Protein AF-A0AAJ6MI66-F1 (afdb_monomer)

Solvent-accessible surface area (backbone atoms only — not comparable to full-atom values): 14204 Å² total; per-residue (Å²): 113,72,67,59,41,51,53,34,51,53,49,81,39,70,63,71,62,64,59,40,58,74,45,80,82,60,21,57,55,54,50,53,58,60,68,67,54,75,66,55,78,63,74,81,61,67,64,76,77,72,74,70,60,73,83,67,60,60,76,66,74,73,61,86,47,71,71,50,43,51,50,54,48,67,71,51,35,87,52,74,73,66,83,59,54,68,69,59,49,52,53,51,50,49,53,53,50,52,54,52,49,51,52,51,51,51,53,51,52,43,45,53,51,24,41,74,76,66,71,41,83,44,74,67,47,54,50,52,53,51,53,50,51,53,48,51,62,68,44,48,55,44,53,52,33,51,54,53,20,38,46,43,48,20,43,50,50,75,67,59,48,52,48,53,55,48,50,46,52,50,46,49,52,50,50,51,53,51,56,52,52,47,67,72,64,76,57,64,80,86,50,47,69,60,52,51,53,51,50,51,54,43,49,52,47,51,51,52,51,51,54,55,68,71,43,55,75,41,42,53,46,53,51,51,53,52,45,57,74,73,44,91,69,69,96,80,41,73,70,57,59,61,61,75,73,111

Radius of gyration: 24.46 Å; Cα contacts (8 Å, |Δi|>4): 126; chains: 1; bounding box: 67×47×57 Å

Secondary structure (DSSP, 8-state):
-HHHHHHHHTTT--GGGGGGGGSTTHHHHHHHHHHTSPPPGGGGG--------TT---------SHHHHHHHHHHTTT---S---HHHHHHHHHHHHHHHHHHHHHHHHHHHHHHHHHSS--HHHHHHHHHHHHHHHHHHHHHHHHHHHHHHHHT--HHHHHHHHHHHHHHHHHHHHHHHHHHHT---SSSHHHHHHHHHHHHHHHHHHHHHHHS-TTHHHH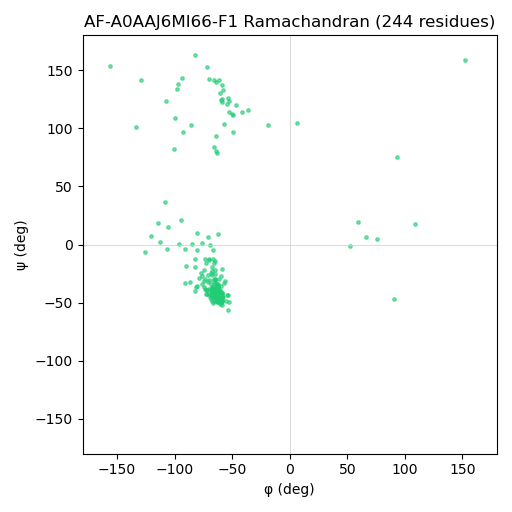HHHHHHHH-SS-TT-HHHHHHTT-

Structure (mmCIF, N/CA/C/O backbone):
data_AF-A0AAJ6MI66-F1
#
_entry.id   AF-A0AAJ6MI66-F1
#
loop_
_atom_site.group_PDB
_atom_site.id
_atom_site.type_symbol
_atom_site.label_atom_id
_atom_site.label_alt_id
_atom_site.label_comp_id
_atom_site.label_asym_id
_atom_site.label_entity_id
_atom_site.label_seq_id
_atom_site.pdbx_PDB_ins_code
_atom_site.Cartn_x
_atom_site.Cartn_y
_atom_site.Cartn_z
_atom_site.occupancy
_atom_site.B_iso_or_equiv
_atom_site.auth_seq_id
_atom_site.auth_comp_id
_atom_site.auth_asym_id
_atom_site.auth_atom_id
_atom_site.pdbx_PDB_model_num
ATOM 1 N N . MET A 1 1 ? -24.034 15.209 -4.299 1.00 52.50 1 MET A N 1
ATOM 2 C CA . MET A 1 1 ? -23.778 13.774 -4.031 1.00 52.50 1 MET A CA 1
ATOM 3 C C . MET A 1 1 ? -24.218 13.320 -2.633 1.00 52.50 1 MET A C 1
ATOM 5 O O . MET A 1 1 ? -24.737 12.224 -2.519 1.00 52.50 1 MET A O 1
ATOM 9 N N . ALA A 1 2 ? -24.071 14.114 -1.561 1.00 54.81 2 ALA A N 1
ATOM 10 C CA . ALA A 1 2 ? -24.468 13.667 -0.211 1.00 54.81 2 ALA A CA 1
ATOM 11 C C . ALA A 1 2 ? -25.993 13.499 -0.011 1.00 54.81 2 ALA A C 1
ATOM 13 O O . ALA A 1 2 ? -26.433 12.603 0.703 1.00 54.81 2 ALA A O 1
ATOM 14 N N . ILE A 1 3 ? -26.806 14.339 -0.660 1.00 64.69 3 ILE A N 1
ATOM 15 C CA . ILE A 1 3 ? -28.276 14.306 -0.540 1.00 64.69 3 ILE A CA 1
ATOM 16 C C . ILE A 1 3 ? -28.874 13.101 -1.288 1.00 64.69 3 ILE A C 1
ATOM 18 O O . ILE A 1 3 ? -29.781 12.449 -0.780 1.00 64.69 3 ILE A O 1
ATOM 22 N N . THR A 1 4 ? -28.320 12.748 -2.451 1.00 67.69 4 THR A N 1
ATOM 23 C CA . THR A 1 4 ? -28.754 11.590 -3.252 1.00 67.69 4 THR A CA 1
ATOM 24 C C . THR A 1 4 ? -28.432 10.262 -2.571 1.00 67.69 4 THR A C 1
ATOM 26 O O . THR A 1 4 ? -29.263 9.363 -2.583 1.00 67.69 4 THR A O 1
ATOM 29 N N . VAL A 1 5 ? -27.272 10.156 -1.908 1.00 63.59 5 VAL A N 1
ATOM 30 C CA . VAL A 1 5 ? -26.919 8.983 -1.084 1.00 63.59 5 VAL A CA 1
ATOM 31 C C . VAL A 1 5 ? -27.931 8.792 0.047 1.00 63.59 5 VAL A C 1
ATOM 33 O O . VAL A 1 5 ? -28.379 7.675 0.281 1.00 63.59 5 VAL A O 1
ATOM 36 N N . ARG A 1 6 ? -28.321 9.877 0.734 1.00 69.81 6 ARG A N 1
ATOM 37 C CA . ARG A 1 6 ? -29.309 9.809 1.822 1.00 69.81 6 ARG A CA 1
ATOM 38 C C . ARG A 1 6 ? -30.678 9.355 1.318 1.00 69.81 6 ARG A C 1
ATOM 40 O O . ARG A 1 6 ? -31.240 8.441 1.900 1.00 69.81 6 ARG A O 1
ATOM 47 N N . ARG A 1 7 ? -31.158 9.906 0.198 1.00 71.50 7 ARG A N 1
ATOM 48 C CA . ARG A 1 7 ? -32.453 9.529 -0.399 1.00 71.50 7 ARG A CA 1
ATOM 49 C C . ARG A 1 7 ? -32.505 8.084 -0.904 1.00 71.50 7 ARG A C 1
ATOM 51 O O . ARG A 1 7 ? -33.514 7.417 -0.692 1.00 71.50 7 ARG A O 1
ATOM 58 N N . LEU A 1 8 ? -31.429 7.584 -1.516 1.00 71.94 8 LEU A N 1
ATOM 59 C CA . LEU A 1 8 ? -31.322 6.170 -1.909 1.00 71.94 8 LEU A CA 1
ATOM 60 C C . LEU A 1 8 ? -31.328 5.245 -0.686 1.00 71.94 8 LEU A C 1
ATOM 62 O O . LEU A 1 8 ? -32.008 4.226 -0.666 1.00 71.94 8 LEU A O 1
ATOM 66 N N . ASN A 1 9 ? -30.629 5.645 0.374 1.00 68.44 9 ASN A N 1
ATOM 67 C CA . ASN A 1 9 ? -30.610 4.889 1.619 1.00 68.44 9 ASN A CA 1
ATOM 68 C C . ASN A 1 9 ? -31.960 4.942 2.364 1.00 68.44 9 ASN A C 1
ATOM 70 O O . ASN A 1 9 ? -32.324 3.982 3.030 1.00 68.44 9 ASN A O 1
ATOM 74 N N . ASP A 1 10 ? -32.725 6.031 2.226 1.00 64.44 10 ASP A N 1
ATOM 75 C CA . ASP A 1 10 ? -34.096 6.153 2.748 1.00 64.44 10 ASP A CA 1
ATOM 76 C C . ASP A 1 10 ? -35.128 5.335 1.930 1.00 64.44 10 ASP A C 1
ATOM 78 O O . ASP A 1 10 ? -36.264 5.154 2.369 1.00 64.44 10 ASP A O 1
ATOM 82 N N . THR A 1 11 ? -34.754 4.838 0.744 1.00 66.56 11 THR A N 1
ATOM 83 C CA . THR A 1 11 ? -35.589 3.996 -0.139 1.00 66.56 11 THR A CA 1
ATOM 84 C C . THR A 1 11 ? -35.170 2.517 -0.129 1.00 66.56 11 THR A C 1
ATOM 86 O O . THR A 1 11 ? -35.608 1.755 -0.984 1.00 66.56 11 THR A O 1
ATOM 89 N N . ASP A 1 12 ? -34.359 2.091 0.852 1.00 65.38 12 ASP A N 1
ATOM 90 C CA . ASP A 1 12 ? -33.800 0.730 0.988 1.00 65.38 12 ASP A CA 1
ATOM 91 C C . ASP A 1 12 ? -32.930 0.277 -0.213 1.00 65.38 12 ASP A C 1
ATOM 93 O O . ASP A 1 12 ? -32.669 -0.914 -0.401 1.00 65.38 12 ASP A O 1
ATOM 97 N N . LEU A 1 13 ? -32.442 1.219 -1.029 1.00 69.38 13 LEU A N 1
ATOM 98 C CA . LEU A 1 13 ? -31.610 0.942 -2.199 1.00 69.38 13 LEU A CA 1
ATOM 99 C C . LEU A 1 13 ? -30.107 1.017 -1.855 1.00 69.38 13 LEU A C 1
ATOM 101 O O . LEU A 1 13 ? -29.685 1.884 -1.083 1.00 69.38 13 LEU A O 1
ATOM 105 N N . PRO A 1 14 ? -29.253 0.156 -2.446 1.00 72.69 14 PRO A N 1
ATOM 106 C CA . PRO A 1 14 ? -27.812 0.186 -2.206 1.00 72.69 14 PRO A CA 1
ATOM 107 C C . PRO A 1 14 ? -27.191 1.544 -2.559 1.00 72.69 14 PRO A C 1
ATOM 109 O O . PRO A 1 14 ? -27.374 2.066 -3.661 1.00 72.69 14 PRO A O 1
ATOM 112 N N . TRP A 1 15 ? -26.363 2.082 -1.659 1.00 60.81 15 TRP A N 1
ATOM 113 C CA . TRP A 1 15 ? -25.689 3.379 -1.831 1.00 60.81 15 TRP A CA 1
ATOM 114 C C . TRP A 1 15 ? -24.783 3.453 -3.077 1.00 60.81 15 TRP A C 1
ATOM 116 O O . TRP A 1 15 ? -24.504 4.544 -3.577 1.00 60.81 15 TRP A O 1
ATOM 126 N N . GLY A 1 16 ? -24.359 2.301 -3.611 1.00 70.44 16 GLY A N 1
ATOM 127 C CA . GLY A 1 16 ? -23.543 2.188 -4.824 1.00 70.44 16 GLY A CA 1
ATOM 128 C C . GLY A 1 16 ? -24.238 2.655 -6.109 1.00 70.44 16 GLY A C 1
ATOM 129 O O . GLY A 1 16 ? -23.561 2.963 -7.086 1.00 70.44 16 GLY A O 1
ATOM 130 N N . LEU A 1 17 ? -25.567 2.808 -6.118 1.00 69.31 17 LEU A N 1
ATOM 131 C CA . LEU A 1 17 ? -26.299 3.318 -7.286 1.00 69.31 17 LEU A CA 1
ATOM 132 C C . LEU A 1 17 ? -25.984 4.786 -7.609 1.00 69.31 17 LEU A C 1
ATOM 134 O O . LEU A 1 17 ? -26.272 5.254 -8.705 1.00 69.31 17 LEU A O 1
ATOM 138 N N . VAL A 1 18 ? -25.319 5.513 -6.708 1.00 70.38 18 VAL A N 1
ATOM 139 C CA . VAL A 1 18 ? -24.824 6.871 -6.982 1.00 70.38 18 VAL A CA 1
ATOM 140 C C . VAL A 1 18 ? -23.751 6.886 -8.075 1.00 70.38 18 VAL A C 1
ATOM 142 O O . VAL A 1 18 ? -23.629 7.884 -8.787 1.00 70.38 18 VAL A O 1
ATOM 145 N N . PHE A 1 19 ? -23.028 5.779 -8.278 1.00 73.12 19 PHE A N 1
ATOM 146 C CA . PHE A 1 19 ? -22.038 5.659 -9.351 1.00 73.12 19 PHE A CA 1
ATOM 147 C C . PHE A 1 19 ? -22.657 5.592 -10.752 1.00 73.12 19 PHE A C 1
ATOM 149 O O . PHE A 1 19 ? -21.940 5.825 -11.720 1.00 73.12 19 PHE A O 1
ATOM 156 N N . LEU A 1 20 ? -23.978 5.392 -10.893 1.00 70.25 20 LEU A N 1
ATOM 157 C CA . LEU A 1 20 ? -24.645 5.558 -12.192 1.00 70.25 20 LEU A CA 1
ATOM 158 C C . LEU A 1 20 ? -24.484 6.978 -12.743 1.00 70.25 20 LEU A C 1
ATOM 160 O O . LEU A 1 20 ? -24.433 7.138 -13.954 1.00 70.25 20 LEU A O 1
ATOM 164 N N . ASN A 1 21 ? -24.316 7.991 -11.885 1.00 66.56 21 ASN A N 1
ATOM 165 C CA . ASN A 1 21 ? -24.054 9.373 -12.302 1.00 66.56 21 ASN A CA 1
ATOM 166 C C . ASN A 1 21 ? -22.701 9.545 -13.031 1.00 66.56 21 ASN A C 1
ATOM 168 O O . ASN A 1 21 ? -22.457 10.574 -13.652 1.00 66.56 21 ASN A O 1
ATOM 172 N N . LEU A 1 22 ? -21.814 8.545 -12.955 1.00 68.88 22 LEU A N 1
ATOM 173 C CA . LEU A 1 22 ? -20.557 8.509 -13.704 1.00 68.88 22 LEU A CA 1
ATOM 174 C C . LEU A 1 22 ? -20.786 8.179 -15.193 1.00 68.88 22 LEU A C 1
ATOM 176 O O . LEU A 1 22 ? -19.956 8.517 -16.033 1.00 68.88 22 LEU A O 1
ATOM 180 N N . VAL A 1 23 ? -21.918 7.547 -15.530 1.00 71.62 23 VAL A N 1
ATOM 181 C CA . VAL A 1 23 ? -22.330 7.271 -16.911 1.00 71.62 23 VAL A CA 1
ATOM 182 C C . VAL A 1 23 ? -23.080 8.494 -17.440 1.00 71.62 23 VAL A C 1
ATOM 184 O O . VAL A 1 23 ? -24.233 8.747 -17.081 1.00 71.62 23 VAL A O 1
ATOM 187 N N . PHE A 1 24 ? -22.392 9.277 -18.271 1.00 49.69 24 PHE A N 1
ATOM 188 C CA . PHE A 1 24 ? -22.875 10.551 -18.807 1.00 49.69 24 PHE A CA 1
ATOM 189 C C . PHE A 1 24 ? -24.252 10.390 -19.491 1.00 49.69 24 PHE A C 1
ATOM 191 O O . PHE A 1 24 ? -24.428 9.548 -20.368 1.00 49.69 24 PHE A O 1
ATOM 198 N N . GLY A 1 25 ? -25.242 11.192 -19.083 1.00 63.09 25 GLY A N 1
ATOM 199 C CA . GLY A 1 25 ? -26.559 11.302 -19.732 1.00 63.09 25 GLY A CA 1
ATOM 200 C C . GLY A 1 25 ? -27.663 10.360 -19.223 1.00 63.09 25 GLY A C 1
ATOM 201 O O . GLY A 1 25 ? -28.762 10.830 -18.942 1.00 63.09 25 GLY A O 1
ATOM 202 N N . LEU A 1 26 ? -27.404 9.058 -19.057 1.00 57.50 26 LEU A N 1
ATOM 203 C CA . LEU A 1 26 ? -28.429 8.089 -18.609 1.00 57.50 26 LEU A CA 1
ATOM 204 C C . LEU A 1 26 ? -28.542 7.987 -17.080 1.00 57.50 26 LEU A C 1
ATOM 206 O O . LEU A 1 26 ? -29.631 7.783 -16.540 1.00 57.50 26 LEU A O 1
ATOM 210 N N . GLY A 1 27 ? -27.428 8.166 -16.367 1.00 61.25 27 GLY A N 1
ATOM 211 C CA . GLY A 1 27 ? -27.365 7.981 -14.919 1.00 61.25 27 GLY A CA 1
ATOM 212 C C . GLY A 1 27 ? -28.219 8.950 -14.107 1.00 61.25 27 GLY A C 1
ATOM 213 O O . GLY A 1 27 ? -28.814 8.569 -13.100 1.00 61.25 27 GLY A O 1
ATOM 214 N N . THR A 1 28 ? -28.314 10.202 -14.550 1.00 69.00 28 THR A N 1
ATOM 215 C CA . THR A 1 28 ? -29.098 11.247 -13.878 1.00 69.00 28 THR A CA 1
ATOM 216 C C . THR A 1 28 ? -30.600 11.030 -14.026 1.00 69.00 28 THR A C 1
ATOM 218 O O . THR A 1 28 ? -31.326 11.214 -13.052 1.00 69.00 28 THR A O 1
ATOM 221 N N . LEU A 1 29 ? -31.068 10.583 -15.198 1.00 71.62 29 LEU A N 1
ATOM 222 C CA . LEU A 1 29 ? -32.478 10.257 -15.441 1.00 71.62 29 LEU A CA 1
ATOM 223 C C . LEU A 1 29 ? -32.939 9.070 -14.590 1.00 71.62 29 LEU A C 1
ATOM 225 O O . LEU A 1 29 ? -33.976 9.152 -13.935 1.00 71.62 29 LEU A O 1
ATOM 229 N N . VAL A 1 30 ? -32.137 8.003 -14.529 1.00 67.94 30 VAL A N 1
ATOM 230 C CA . VAL A 1 30 ? -32.430 6.832 -13.687 1.00 67.94 30 VAL A CA 1
ATOM 231 C C . VAL A 1 30 ? -32.470 7.223 -12.207 1.00 67.94 30 VAL A C 1
ATOM 233 O O . VAL A 1 30 ? -33.393 6.839 -11.496 1.00 67.94 30 VAL A O 1
ATOM 236 N N . LEU A 1 31 ? -31.529 8.051 -11.738 1.00 68.31 31 LEU A N 1
ATOM 237 C CA . LEU A 1 31 ? -31.530 8.553 -10.360 1.00 68.31 31 LEU A CA 1
ATOM 238 C C . LEU A 1 31 ? -32.709 9.488 -10.051 1.00 68.31 31 LEU A C 1
ATOM 240 O O . LEU A 1 31 ? -33.172 9.522 -8.911 1.00 68.31 31 LEU A O 1
ATOM 244 N N . LEU A 1 32 ? -33.209 10.238 -11.034 1.00 73.50 32 LEU A N 1
ATOM 245 C CA . LEU A 1 32 ? -34.386 11.092 -10.872 1.00 73.50 32 LEU A CA 1
ATOM 246 C C . LEU A 1 32 ? -35.653 10.243 -10.713 1.00 73.50 32 LEU A C 1
ATOM 248 O O . LEU A 1 32 ? -36.413 10.471 -9.777 1.00 73.50 32 LEU A O 1
ATOM 252 N N . VAL A 1 33 ? -35.818 9.208 -11.543 1.00 71.81 33 VAL A N 1
ATOM 253 C CA . VAL A 1 33 ? -36.910 8.228 -11.413 1.00 71.81 33 VAL A CA 1
ATOM 254 C C . VAL A 1 33 ? -36.818 7.473 -10.084 1.00 71.81 33 VAL A C 1
ATOM 256 O O . VAL A 1 33 ? -37.820 7.331 -9.388 1.00 71.81 33 VAL A O 1
ATOM 259 N N . LEU A 1 34 ? -35.615 7.054 -9.674 1.00 66.12 34 LEU A N 1
ATOM 260 C CA . LEU A 1 34 ? -35.409 6.360 -8.399 1.00 66.12 34 LEU A CA 1
ATOM 261 C C . LEU A 1 34 ? -35.730 7.243 -7.180 1.00 66.12 34 LEU A C 1
ATOM 263 O O . LEU A 1 34 ? -36.262 6.758 -6.187 1.00 66.12 34 LEU A O 1
ATOM 267 N N . ASN A 1 35 ? -35.465 8.549 -7.260 1.00 70.94 35 ASN A N 1
ATOM 268 C CA . ASN A 1 35 ? -35.799 9.499 -6.196 1.00 70.94 35 ASN A CA 1
ATOM 269 C C . ASN A 1 35 ? -37.302 9.800 -6.074 1.00 70.94 35 ASN A C 1
ATOM 271 O O . ASN A 1 35 ? -37.704 10.352 -5.042 1.00 70.94 35 ASN A O 1
ATOM 275 N N . LEU A 1 36 ? -38.104 9.465 -7.095 1.00 70.69 36 LEU A N 1
ATOM 276 C CA . LEU A 1 36 ? -39.563 9.602 -7.093 1.00 70.69 36 LEU A CA 1
ATOM 277 C C . LEU A 1 36 ? -40.281 8.437 -6.392 1.00 70.69 36 LEU A C 1
ATOM 279 O O . LEU A 1 36 ? -41.470 8.569 -6.101 1.00 70.69 36 LEU A O 1
ATOM 283 N N . PHE A 1 37 ? -39.598 7.322 -6.095 1.00 66.06 37 PHE A N 1
ATOM 284 C CA . PHE A 1 37 ? -40.224 6.243 -5.332 1.00 66.06 37 PHE A CA 1
ATOM 285 C C . PHE A 1 37 ? -40.588 6.712 -3.912 1.00 66.06 37 PHE A C 1
ATOM 287 O O . PHE A 1 37 ? -39.812 7.438 -3.274 1.00 66.06 37 PHE A O 1
ATOM 294 N N . PRO A 1 38 ? -41.766 6.308 -3.399 1.00 60.25 38 PRO A N 1
ATOM 295 C CA . PRO A 1 38 ? -42.152 6.607 -2.030 1.00 60.25 38 PRO A CA 1
ATOM 296 C C . PRO A 1 38 ? -41.156 5.963 -1.061 1.00 60.25 38 PRO A C 1
ATOM 298 O O . PRO A 1 38 ? -40.678 4.849 -1.277 1.00 60.25 38 PRO A O 1
ATOM 301 N N . SER A 1 39 ? -40.835 6.674 0.018 1.00 56.41 39 SER A N 1
ATOM 302 C CA . SER A 1 39 ? -39.984 6.147 1.085 1.00 56.41 39 SER A CA 1
ATOM 303 C C . SER A 1 39 ? -40.627 4.907 1.708 1.00 56.41 39 SER A C 1
ATOM 305 O O . SER A 1 39 ? -41.805 4.933 2.067 1.00 56.41 39 SER A O 1
ATOM 307 N N . SER A 1 40 ? -39.850 3.834 1.841 1.00 57.88 40 SER A N 1
ATOM 308 C CA . SER A 1 40 ? -40.291 2.558 2.408 1.00 57.88 40 SER A CA 1
ATOM 309 C C . SER A 1 40 ? -40.805 2.758 3.850 1.00 57.88 40 SER A C 1
ATOM 311 O O . SER A 1 40 ? -40.060 3.268 4.692 1.00 57.88 40 SER A O 1
ATOM 313 N N . PRO A 1 41 ? -42.042 2.340 4.197 1.00 53.28 41 PRO A N 1
ATOM 314 C CA . PRO A 1 41 ? -42.602 2.477 5.552 1.00 53.28 41 PRO A CA 1
ATOM 315 C C . PRO A 1 41 ? -41.942 1.537 6.580 1.00 53.28 41 PRO A C 1
ATOM 317 O O . PRO A 1 41 ? -42.368 1.437 7.728 1.00 53.28 41 PRO A O 1
ATOM 320 N N . LYS A 1 42 ? -40.880 0.819 6.196 1.00 49.81 42 LYS A N 1
ATOM 321 C CA . LYS A 1 42 ? -40.169 -0.127 7.064 1.00 49.81 42 LYS A CA 1
ATOM 322 C C . LYS A 1 42 ? -39.370 0.553 8.181 1.00 49.81 42 LYS A C 1
ATOM 324 O O . LYS A 1 42 ? -38.985 -0.127 9.130 1.00 49.81 42 LYS A O 1
ATOM 329 N N . ARG A 1 43 ? -39.172 1.876 8.106 1.00 48.78 43 ARG A N 1
ATOM 330 C CA . ARG A 1 43 ? -38.504 2.677 9.145 1.00 48.78 43 ARG A CA 1
ATOM 331 C C . ARG A 1 43 ? -39.282 2.713 10.469 1.00 48.78 43 ARG A C 1
ATOM 333 O O . ARG A 1 43 ? -38.654 2.852 11.508 1.00 48.78 43 ARG A O 1
ATOM 340 N N . ASP A 1 44 ? -40.593 2.458 10.456 1.00 46.81 44 ASP A N 1
ATOM 341 C CA . ASP A 1 44 ? -41.409 2.332 11.679 1.00 46.81 44 ASP A CA 1
ATOM 342 C C . ASP A 1 44 ? -41.378 0.919 12.291 1.00 46.81 44 ASP A C 1
ATOM 344 O O . ASP A 1 44 ? -41.982 0.659 13.328 1.00 46.81 44 ASP A O 1
ATOM 348 N N . LYS A 1 45 ? -40.636 -0.017 11.681 1.00 47.25 45 LYS A N 1
ATOM 349 C CA . LYS A 1 45 ? -40.341 -1.342 12.250 1.00 47.25 45 LYS A CA 1
ATOM 350 C C . LYS A 1 45 ? -38.887 -1.462 12.697 1.00 47.25 45 LYS A C 1
ATOM 352 O O . LYS A 1 45 ? -38.314 -2.552 12.630 1.00 47.25 45 LYS A O 1
ATOM 357 N N . PHE A 1 46 ? -38.303 -0.391 13.234 1.00 44.28 46 PHE A N 1
ATOM 358 C CA . PHE A 1 46 ? -37.293 -0.597 14.267 1.00 44.28 46 PHE A CA 1
ATOM 359 C C . PHE A 1 46 ? -38.019 -1.196 15.469 1.00 44.28 46 PHE A C 1
ATOM 361 O O . PHE A 1 46 ? -38.432 -0.486 16.380 1.00 44.28 46 PHE A O 1
ATOM 368 N N . LYS A 1 47 ? -38.207 -2.526 15.454 1.00 41.91 47 LYS A N 1
ATOM 369 C CA . LYS A 1 47 ? -38.305 -3.269 16.705 1.00 41.91 47 LYS A CA 1
ATOM 370 C C . LYS A 1 47 ? -37.150 -2.747 17.540 1.00 41.91 47 LYS A C 1
ATOM 372 O O . LYS A 1 47 ? -36.010 -2.793 17.066 1.00 41.91 47 LYS A O 1
ATOM 377 N N . GLU A 1 48 ? -37.482 -2.176 18.694 1.00 44.34 48 GLU A N 1
ATOM 378 C CA . GLU A 1 48 ? -36.534 -1.898 19.758 1.00 44.34 48 GLU A CA 1
ATOM 379 C C . GLU A 1 48 ? -35.554 -3.058 19.746 1.00 44.34 48 GLU A C 1
ATOM 381 O O . GLU A 1 48 ? -35.972 -4.220 19.780 1.00 44.34 48 GLU A O 1
ATOM 386 N N . PHE A 1 49 ? -34.297 -2.747 19.440 1.00 47.84 49 PHE A N 1
ATOM 387 C CA . PHE A 1 49 ? -33.281 -3.761 19.261 1.00 47.84 49 PHE A CA 1
ATOM 388 C C . PHE A 1 49 ? -33.169 -4.410 20.631 1.00 47.84 49 PHE A C 1
ATOM 390 O O . PHE A 1 49 ? -32.496 -3.867 21.505 1.00 47.84 49 PHE A O 1
ATOM 397 N N . GLU A 1 50 ? -33.906 -5.504 20.849 1.00 40.00 50 GLU A N 1
ATOM 398 C CA . GLU A 1 50 ? -33.717 -6.349 22.007 1.00 40.00 50 GLU A CA 1
ATOM 399 C C . GLU A 1 50 ? -32.224 -6.602 22.003 1.00 40.00 50 GLU A C 1
ATOM 401 O O . GLU A 1 50 ? -31.680 -7.176 21.052 1.00 40.00 50 GLU A O 1
ATOM 406 N N . LEU A 1 51 ? -31.550 -6.053 23.011 1.00 46.44 51 LEU A N 1
ATOM 407 C CA . LEU A 1 51 ? -30.160 -6.324 23.298 1.00 46.44 51 LEU A CA 1
ATOM 408 C C . LEU A 1 51 ? -30.122 -7.807 23.636 1.00 46.44 51 LEU A C 1
ATOM 410 O O . LEU A 1 51 ? -30.131 -8.190 24.803 1.00 46.44 51 LEU A O 1
ATOM 414 N N . LYS A 1 52 ? -30.148 -8.649 22.595 1.00 35.94 52 LYS A N 1
ATOM 415 C CA . LYS A 1 52 ? -29.935 -10.076 22.681 1.00 35.94 52 LYS A CA 1
ATOM 416 C C . LYS A 1 52 ? -28.581 -10.181 23.328 1.00 35.94 52 LYS A C 1
ATOM 418 O O . LYS A 1 52 ? -27.574 -9.840 22.712 1.00 35.94 52 LYS A O 1
ATOM 423 N N . ASN A 1 53 ? -28.654 -10.525 24.604 1.00 41.84 53 ASN A N 1
ATOM 424 C CA . ASN A 1 53 ? -27.617 -10.465 25.602 1.00 41.84 53 ASN A CA 1
ATOM 425 C C . ASN A 1 53 ? -26.225 -10.376 24.964 1.00 41.84 53 ASN A C 1
ATOM 427 O O . ASN A 1 53 ? -25.682 -11.368 24.470 1.00 41.84 53 ASN A O 1
ATOM 431 N N . SER A 1 54 ? -25.652 -9.169 24.969 1.00 45.44 54 SER A N 1
ATOM 432 C CA . SER A 1 54 ? -24.259 -8.925 24.580 1.00 45.44 54 SER A CA 1
ATOM 433 C C . SER A 1 54 ? -23.273 -9.651 25.514 1.00 45.44 54 SER A C 1
ATOM 435 O O . SER A 1 54 ? -22.073 -9.435 25.421 1.00 45.44 54 SER A O 1
ATOM 437 N N . SER A 1 55 ? -23.745 -10.524 26.409 1.00 38.84 55 SER A N 1
ATOM 438 C CA . SER A 1 55 ? -22.945 -11.563 27.051 1.00 38.84 55 SER A CA 1
ATOM 439 C C . SER A 1 55 ? -22.489 -12.656 26.073 1.00 38.84 55 SER A C 1
ATOM 441 O O . SER A 1 55 ? -21.534 -13.360 26.373 1.00 38.84 55 SER A O 1
ATOM 443 N N . ASN A 1 56 ? -23.144 -12.788 24.908 1.00 33.94 56 ASN A N 1
ATOM 444 C CA . ASN A 1 56 ? -22.792 -13.749 23.855 1.00 33.94 56 ASN A CA 1
ATOM 445 C C . ASN A 1 56 ? -22.312 -13.071 22.561 1.00 33.94 56 ASN A C 1
ATOM 447 O O . ASN A 1 56 ? -22.229 -13.728 21.521 1.00 33.94 56 ASN A O 1
ATOM 451 N N . PHE A 1 57 ? -21.905 -11.794 22.619 1.00 39.94 57 PHE A N 1
ATOM 452 C CA . PHE A 1 57 ? -20.763 -11.374 21.805 1.00 39.94 57 PHE A CA 1
ATOM 453 C C . PHE A 1 57 ? -19.592 -12.184 22.356 1.00 39.94 57 PHE A C 1
ATOM 455 O O . PHE A 1 57 ? -18.852 -11.730 23.224 1.00 39.94 57 PHE A O 1
ATOM 462 N N . ILE A 1 58 ? -19.492 -13.446 21.928 1.00 36.62 58 ILE A N 1
ATOM 463 C CA . ILE A 1 58 ? -18.262 -14.206 22.050 1.00 36.62 58 ILE A CA 1
ATOM 464 C C . ILE A 1 58 ? -17.245 -13.230 21.483 1.00 36.62 58 ILE A C 1
ATOM 466 O O . ILE A 1 58 ? -17.353 -12.865 20.310 1.00 36.62 58 ILE A O 1
ATOM 470 N N . ALA A 1 59 ? -16.361 -12.707 22.334 1.00 43.59 59 ALA A N 1
ATOM 471 C CA . ALA A 1 59 ? -15.111 -12.135 21.887 1.00 43.59 59 ALA A CA 1
ATOM 472 C C . ALA A 1 59 ? -14.558 -13.212 20.965 1.00 43.59 59 ALA A C 1
ATOM 474 O O . ALA A 1 59 ? -14.148 -14.259 21.466 1.00 43.59 59 ALA A O 1
ATOM 475 N N . SER A 1 60 ? -14.783 -13.055 19.654 1.00 47.50 60 SER A N 1
ATOM 476 C CA . SER A 1 60 ? -14.652 -14.135 18.682 1.00 47.50 60 SER A CA 1
ATOM 477 C C . SER A 1 60 ? -13.274 -14.690 18.927 1.00 47.50 60 SER A C 1
ATOM 479 O O . SER A 1 60 ? -12.326 -13.904 18.833 1.00 47.50 60 SER A O 1
ATOM 481 N N . LYS A 1 61 ? -13.208 -15.947 19.398 1.00 51.94 61 LYS A N 1
ATOM 482 C CA . LYS A 1 61 ? -11.979 -16.563 19.898 1.00 51.94 61 LYS A CA 1
ATOM 483 C C . LYS A 1 61 ? -10.874 -16.134 18.947 1.00 51.94 61 LYS A C 1
ATOM 485 O O . LYS A 1 61 ? -11.000 -16.414 17.756 1.00 51.94 61 LYS A O 1
ATOM 490 N N . GLU A 1 62 ? -9.915 -15.333 19.432 1.00 61.81 62 GLU A N 1
ATOM 491 C CA . GLU A 1 62 ? -8.898 -14.779 18.538 1.00 61.81 62 GLU A CA 1
ATOM 492 C C . GLU A 1 62 ? -8.303 -15.970 17.788 1.00 61.81 62 GLU A C 1
ATOM 494 O O . GLU A 1 62 ? -7.892 -16.920 18.461 1.00 61.81 62 GLU A O 1
ATOM 499 N N . PRO A 1 63 ? -8.323 -15.979 16.444 1.00 64.62 63 PRO A N 1
ATOM 500 C CA . PRO A 1 63 ? -7.897 -17.149 15.700 1.00 64.62 63 PRO A CA 1
ATOM 501 C C . PRO A 1 63 ? -6.489 -17.520 16.154 1.00 64.62 63 PRO A C 1
ATOM 503 O O . PRO A 1 63 ? -5.583 -16.690 16.116 1.00 64.62 63 PRO A O 1
ATOM 506 N N . GLU A 1 64 ? -6.331 -18.736 16.673 1.00 69.94 64 GLU A N 1
ATOM 507 C CA . GLU A 1 64 ? -5.059 -19.200 17.238 1.00 69.94 64 GLU A CA 1
ATOM 508 C C . GLU A 1 64 ? -4.108 -19.621 16.111 1.00 69.94 64 GLU A C 1
ATOM 510 O O . GLU A 1 64 ? -2.893 -19.469 16.224 1.00 69.94 64 GLU A O 1
ATOM 515 N N . ASN A 1 65 ? -4.670 -20.072 14.985 1.00 80.00 65 ASN A N 1
ATOM 516 C CA . ASN A 1 65 ? -3.931 -20.534 13.820 1.00 80.00 65 ASN A CA 1
ATOM 517 C C . ASN A 1 65 ? -3.795 -19.449 12.745 1.00 80.00 65 ASN A C 1
ATOM 519 O O . ASN A 1 65 ? -4.761 -18.785 12.371 1.00 80.00 65 ASN A O 1
ATOM 523 N N . PHE A 1 66 ? -2.605 -19.353 12.146 1.00 76.00 66 PHE A N 1
ATOM 524 C CA . PHE A 1 66 ? -2.284 -18.396 11.078 1.00 76.00 66 PHE A CA 1
ATOM 525 C C . PHE A 1 66 ? -3.255 -18.453 9.886 1.00 76.00 66 PHE A C 1
ATOM 527 O O . PHE A 1 66 ? -3.712 -17.423 9.395 1.00 76.00 66 PHE A O 1
ATOM 534 N N . SER A 1 67 ? -3.620 -19.659 9.436 1.00 79.25 67 SER A N 1
ATOM 535 C CA . SER A 1 67 ? -4.578 -19.831 8.332 1.00 79.25 67 SER A CA 1
ATOM 536 C C . SER A 1 67 ? -5.965 -19.283 8.681 1.00 79.25 67 SER A C 1
ATOM 538 O O . SER A 1 67 ? -6.650 -18.729 7.826 1.00 79.25 67 SER A O 1
ATOM 540 N N . GLU A 1 68 ? -6.371 -19.406 9.942 1.00 79.62 68 GLU A N 1
ATOM 541 C CA . GLU A 1 68 ? -7.650 -18.902 10.430 1.00 79.62 68 GLU A CA 1
ATOM 542 C C . GLU A 1 68 ? -7.632 -17.371 10.537 1.00 79.62 68 GLU A C 1
ATOM 544 O O . GLU A 1 68 ? -8.583 -16.729 10.097 1.00 79.62 68 GLU A O 1
ATOM 549 N N . MET A 1 69 ? -6.509 -16.785 10.982 1.00 77.31 69 MET A N 1
ATOM 550 C CA . MET A 1 69 ? -6.280 -15.332 10.962 1.00 77.31 69 MET A CA 1
ATOM 551 C C . MET A 1 69 ? -6.398 -14.769 9.539 1.00 77.31 69 MET A C 1
ATOM 553 O O . MET A 1 69 ? -7.069 -13.762 9.322 1.00 77.31 69 MET A O 1
ATOM 557 N N . PHE A 1 70 ? -5.785 -15.436 8.557 1.00 77.44 70 PHE A N 1
ATOM 558 C CA . PHE A 1 70 ? -5.849 -15.027 7.154 1.00 77.44 70 PHE A CA 1
ATOM 559 C C . PHE A 1 70 ? -7.253 -15.175 6.555 1.00 77.44 70 PHE A C 1
ATOM 561 O O . PHE A 1 70 ? -7.708 -14.296 5.825 1.00 77.44 70 PHE A O 1
ATOM 568 N N . LYS A 1 71 ? -7.972 -16.256 6.871 1.00 76.44 71 LYS A N 1
ATOM 569 C CA . LYS A 1 71 ? -9.353 -16.455 6.403 1.00 76.44 71 LYS A CA 1
ATOM 570 C C . LYS A 1 71 ? -10.308 -15.419 6.980 1.00 76.44 71 LYS A C 1
ATOM 572 O O . LYS A 1 71 ? -11.108 -14.862 6.235 1.00 76.44 71 LYS A O 1
ATOM 577 N N . ASP A 1 72 ? -10.218 -15.152 8.280 1.00 75.81 72 ASP A N 1
ATOM 578 C CA . ASP A 1 72 ? -11.033 -14.123 8.928 1.00 75.81 72 ASP A CA 1
ATOM 579 C C . ASP A 1 72 ? -10.728 -12.733 8.355 1.00 75.81 72 ASP A C 1
ATOM 581 O O . ASP A 1 72 ? -11.633 -11.950 8.058 1.00 75.81 72 ASP A O 1
ATOM 585 N N . TYR A 1 73 ? -9.451 -12.472 8.077 1.00 73.44 73 TYR A N 1
ATOM 586 C CA . TYR A 1 73 ? -9.024 -11.254 7.414 1.00 73.44 73 TYR A CA 1
ATOM 587 C C . TYR A 1 73 ? -9.676 -11.065 6.035 1.00 73.44 73 TYR A C 1
ATOM 589 O O . TYR A 1 73 ? -10.297 -10.028 5.787 1.00 73.44 73 TYR A O 1
ATOM 597 N N . PHE A 1 74 ? -9.592 -12.073 5.161 1.00 73.75 74 PHE A N 1
ATOM 598 C CA . PHE A 1 74 ? -10.221 -12.021 3.840 1.00 73.75 74 PHE A CA 1
ATOM 599 C C . PHE A 1 74 ? -11.750 -12.020 3.904 1.00 73.75 74 PHE A C 1
ATOM 601 O O . PHE A 1 74 ? -12.383 -11.491 3.000 1.00 73.75 74 PHE A O 1
ATOM 608 N N . LYS A 1 75 ? -12.365 -12.577 4.950 1.00 76.38 75 LYS A N 1
ATOM 609 C CA . LYS A 1 75 ? -13.823 -12.562 5.130 1.00 76.38 75 LYS A CA 1
ATOM 610 C C . LYS A 1 75 ? -14.336 -11.170 5.493 1.00 76.38 75 LYS A C 1
ATOM 612 O O . LYS A 1 75 ? -15.328 -10.717 4.930 1.00 76.38 75 LYS A O 1
ATOM 617 N N . ASN A 1 76 ? -13.631 -10.472 6.378 1.00 71.69 76 ASN A N 1
ATOM 618 C CA . ASN A 1 76 ? -14.035 -9.158 6.878 1.00 71.69 76 ASN A CA 1
ATOM 619 C C . ASN A 1 76 ? -13.387 -8.008 6.085 1.00 71.69 76 ASN A C 1
ATOM 621 O O . ASN A 1 76 ? -13.269 -6.896 6.593 1.00 71.69 76 ASN A O 1
ATOM 625 N N . TYR A 1 77 ? -12.929 -8.249 4.857 1.00 68.50 77 TYR A N 1
ATOM 626 C CA . TYR A 1 77 ? -12.091 -7.312 4.103 1.00 68.50 77 TYR A CA 1
ATOM 627 C C . TYR A 1 77 ? -12.765 -5.982 3.727 1.00 68.50 77 TYR A C 1
ATOM 629 O O . TYR A 1 77 ? -12.079 -4.972 3.659 1.00 68.50 77 TYR A O 1
ATOM 637 N N . PHE A 1 78 ? -14.086 -5.950 3.507 1.00 70.38 78 PHE A N 1
ATOM 638 C CA . PHE A 1 78 ? -14.819 -4.708 3.200 1.00 70.38 78 PHE A CA 1
ATOM 639 C C . PHE A 1 78 ? -15.376 -3.993 4.435 1.00 70.38 78 PHE A C 1
ATOM 641 O O . PHE A 1 78 ? -15.963 -2.913 4.327 1.00 70.38 78 PHE A O 1
ATOM 648 N N . GLU A 1 79 ? -15.217 -4.572 5.623 1.00 73.50 79 GLU A N 1
ATOM 649 C CA . GLU A 1 79 ? -15.837 -4.030 6.820 1.00 73.50 79 GLU A CA 1
ATOM 650 C C . GLU A 1 79 ? -14.891 -3.070 7.548 1.00 73.50 79 GLU A C 1
ATOM 652 O O . GLU A 1 79 ? -14.068 -3.449 8.369 1.00 73.50 79 GLU A O 1
ATOM 657 N N . PHE A 1 80 ? -15.013 -1.767 7.328 1.00 65.56 80 PHE A N 1
ATOM 658 C CA . PHE A 1 80 ? -14.141 -0.797 8.013 1.00 65.56 80 PHE A CA 1
ATOM 659 C C . PHE A 1 80 ? -14.398 -0.664 9.527 1.00 65.56 80 PHE A C 1
ATOM 661 O O . PHE A 1 80 ? -13.732 0.132 10.195 1.00 65.56 80 PHE A O 1
ATOM 668 N N . ARG A 1 81 ? -15.369 -1.401 10.080 1.00 54.22 81 ARG A N 1
ATOM 669 C CA . ARG A 1 81 ? -15.727 -1.423 11.502 1.00 54.22 81 ARG A CA 1
ATOM 670 C C . ARG A 1 81 ? -15.273 -2.751 12.111 1.00 54.22 81 ARG A C 1
ATOM 672 O O . ARG A 1 81 ? -15.622 -3.806 11.611 1.00 54.22 81 ARG A O 1
ATOM 679 N N . GLY A 1 82 ? -14.464 -2.690 13.162 1.00 62.84 82 GLY A N 1
ATOM 680 C CA . GLY A 1 82 ? -13.903 -3.866 13.828 1.00 62.84 82 GLY A CA 1
ATOM 681 C C . GLY A 1 82 ? -12.568 -3.538 14.488 1.00 62.84 82 GLY A C 1
ATOM 682 O O . GLY A 1 82 ? -11.918 -2.567 14.100 1.00 62.84 82 GLY A O 1
ATOM 683 N N . ASN A 1 83 ? -12.176 -4.347 15.470 1.00 59.91 83 ASN A N 1
ATOM 684 C CA . ASN A 1 83 ? -10.918 -4.179 16.192 1.00 59.91 83 ASN A CA 1
ATOM 685 C C . ASN A 1 83 ? -9.869 -5.124 15.596 1.00 59.91 83 ASN A C 1
ATOM 687 O O . ASN A 1 83 ? -10.137 -6.308 15.393 1.00 59.91 83 ASN A O 1
ATOM 691 N N . ALA A 1 84 ? -8.667 -4.622 15.342 1.00 64.31 84 ALA A N 1
ATOM 692 C CA . ALA A 1 84 ? -7.523 -5.412 14.919 1.00 64.31 84 ALA A CA 1
ATOM 693 C C . ALA A 1 84 ? -6.613 -5.685 16.126 1.00 64.31 84 ALA A C 1
ATOM 695 O O . ALA A 1 84 ? -5.910 -4.800 16.625 1.00 64.31 84 ALA A O 1
ATOM 696 N N . SER A 1 85 ? -6.593 -6.940 16.587 1.00 68.12 85 SER A N 1
ATOM 697 C CA . SER A 1 85 ? -5.603 -7.391 17.569 1.00 68.12 85 SER A CA 1
ATOM 698 C C . SER A 1 85 ? -4.190 -7.190 17.018 1.00 68.12 85 SER A C 1
ATOM 700 O O . SER A 1 85 ? -3.923 -7.480 15.851 1.00 68.12 85 SER A O 1
ATOM 702 N N . ARG A 1 86 ? -3.262 -6.698 17.848 1.00 69.12 86 ARG A N 1
ATOM 703 C CA . ARG A 1 86 ? -1.889 -6.369 17.411 1.00 69.12 86 ARG A CA 1
ATOM 704 C C . ARG A 1 86 ? -1.148 -7.575 16.865 1.00 69.12 86 ARG A C 1
ATOM 706 O O . ARG A 1 86 ? -0.420 -7.456 15.888 1.00 69.12 86 ARG A O 1
ATOM 713 N N . ARG A 1 87 ? -1.343 -8.728 17.505 1.00 74.81 87 ARG A N 1
ATOM 714 C CA . ARG A 1 87 ? -0.740 -9.989 17.076 1.00 74.81 87 ARG A CA 1
ATOM 715 C C . ARG A 1 87 ? -1.238 -10.351 15.679 1.00 74.81 87 ARG A C 1
ATOM 717 O O . ARG A 1 87 ? -0.427 -10.588 14.793 1.00 74.81 87 ARG A O 1
ATOM 724 N N . ASN A 1 88 ? -2.552 -10.310 15.469 1.00 78.06 88 ASN A N 1
ATOM 725 C CA . ASN A 1 88 ? -3.153 -10.638 14.177 1.00 78.06 88 ASN A CA 1
ATOM 726 C C . ASN A 1 88 ? -2.735 -9.642 13.086 1.00 78.06 88 ASN A C 1
ATOM 728 O O . ASN A 1 88 ? -2.438 -10.066 11.976 1.00 78.06 88 ASN A O 1
ATOM 732 N N . PHE A 1 89 ? -2.635 -8.346 13.411 1.00 81.50 89 PHE A N 1
ATOM 733 C CA . PHE A 1 89 ? -2.108 -7.321 12.505 1.00 81.50 89 PHE A CA 1
ATOM 734 C C . PHE A 1 89 ? -0.722 -7.706 11.971 1.00 81.50 89 PHE A C 1
ATOM 736 O O . PHE A 1 89 ? -0.541 -7.820 10.763 1.00 81.50 89 PHE A O 1
ATOM 743 N N . TRP A 1 90 ? 0.243 -7.957 12.860 1.00 82.31 90 TRP A N 1
ATOM 744 C CA . TRP A 1 90 ? 1.621 -8.235 12.451 1.00 82.31 90 TRP A CA 1
ATOM 745 C C . TRP A 1 90 ? 1.769 -9.566 11.718 1.00 82.31 90 TRP A C 1
ATOM 747 O O . TRP A 1 90 ? 2.513 -9.630 10.746 1.00 82.31 90 TRP A O 1
ATOM 757 N N . TRP A 1 91 ? 1.033 -10.609 12.113 1.00 80.00 91 TRP A N 1
ATOM 758 C CA . TRP A 1 91 ? 1.048 -11.876 11.375 1.00 80.00 91 TRP A CA 1
ATOM 759 C C . TRP A 1 91 ? 0.513 -11.729 9.953 1.00 80.00 91 TRP A C 1
ATOM 761 O O . TRP A 1 91 ? 1.110 -12.266 9.019 1.00 80.00 91 TRP A O 1
ATOM 771 N N . VAL A 1 92 ? -0.572 -10.972 9.773 1.00 83.88 92 VAL A N 1
ATOM 772 C CA . VAL A 1 92 ? -1.111 -10.694 8.440 1.00 83.88 92 VAL A CA 1
ATOM 773 C C . VAL A 1 92 ? -0.120 -9.859 7.625 1.00 83.88 92 VAL A C 1
ATOM 775 O O . VAL A 1 92 ? 0.147 -10.208 6.478 1.00 83.88 92 VAL A O 1
ATOM 778 N N . GLN A 1 93 ? 0.510 -8.840 8.221 1.00 85.75 93 GLN A N 1
ATOM 779 C CA . GLN A 1 93 ? 1.518 -8.026 7.530 1.00 85.75 93 GLN A CA 1
ATOM 780 C C . GLN A 1 93 ? 2.771 -8.813 7.137 1.00 85.75 93 GLN A C 1
ATOM 782 O O . GLN A 1 93 ? 3.283 -8.641 6.035 1.00 85.75 93 GLN A O 1
ATOM 787 N N . ILE A 1 94 ? 3.246 -9.723 7.989 1.00 84.06 94 ILE A N 1
ATOM 788 C CA . ILE A 1 94 ? 4.366 -10.611 7.654 1.00 84.06 94 ILE A CA 1
ATOM 789 C C . ILE A 1 94 ? 3.984 -11.534 6.495 1.00 84.06 94 ILE A C 1
ATOM 791 O O . ILE A 1 94 ? 4.777 -11.701 5.572 1.00 84.06 94 ILE A O 1
ATOM 795 N N . GLY A 1 95 ? 2.778 -12.109 6.505 1.00 85.75 95 GLY A N 1
ATOM 796 C CA . GLY A 1 95 ? 2.321 -12.970 5.413 1.00 85.75 95 GLY A CA 1
ATOM 797 C C . GLY A 1 95 ? 2.191 -12.219 4.082 1.00 85.75 95 GLY A C 1
ATOM 798 O O . GLY A 1 95 ? 2.664 -12.711 3.058 1.00 85.75 95 GLY A O 1
ATOM 799 N N . TRP A 1 96 ? 1.638 -11.002 4.098 1.00 84.62 96 TRP A N 1
ATOM 800 C CA . TRP A 1 96 ? 1.592 -10.124 2.921 1.00 84.62 96 TRP A CA 1
ATOM 801 C C . TRP A 1 96 ? 2.979 -9.708 2.438 1.00 84.62 96 TRP A C 1
ATOM 803 O O . TRP A 1 96 ? 3.263 -9.779 1.240 1.00 84.62 96 TRP A O 1
ATOM 813 N N . GLY A 1 97 ? 3.863 -9.323 3.359 1.00 86.50 97 GLY A N 1
ATOM 814 C CA . GLY A 1 97 ? 5.242 -8.957 3.054 1.00 86.50 97 GLY A CA 1
ATOM 815 C C . GLY A 1 97 ? 6.024 -10.114 2.436 1.00 86.50 97 GLY A C 1
ATOM 816 O O . GLY A 1 97 ? 6.696 -9.924 1.425 1.00 86.50 97 GLY A O 1
ATOM 817 N N . ALA A 1 98 ? 5.881 -11.326 2.976 1.00 88.94 98 ALA A N 1
ATOM 818 C CA . ALA A 1 98 ? 6.514 -12.528 2.439 1.00 88.94 98 ALA A CA 1
ATOM 819 C C . ALA A 1 98 ? 6.004 -12.861 1.030 1.00 88.94 98 ALA A C 1
ATOM 821 O O . ALA A 1 98 ? 6.805 -13.114 0.130 1.00 88.94 98 ALA A O 1
ATOM 822 N N . LEU A 1 99 ? 4.687 -12.807 0.810 1.00 89.50 99 LEU A N 1
ATOM 823 C CA . LEU A 1 99 ? 4.092 -13.059 -0.504 1.00 89.50 99 LEU A CA 1
ATOM 824 C C . LEU A 1 99 ? 4.556 -12.031 -1.545 1.00 89.50 99 LEU A C 1
ATOM 826 O O . LEU A 1 99 ? 4.939 -12.391 -2.658 1.00 89.50 99 LEU A O 1
ATOM 830 N N . THR A 1 100 ? 4.593 -10.756 -1.164 1.00 89.50 100 THR A N 1
ATOM 831 C CA . THR A 1 100 ? 5.084 -9.669 -2.021 1.00 89.50 100 THR A CA 1
ATOM 832 C C . THR A 1 100 ? 6.569 -9.838 -2.344 1.00 89.50 100 THR A C 1
ATOM 834 O O . THR A 1 100 ? 6.982 -9.655 -3.488 1.00 89.50 100 THR A O 1
ATOM 837 N N . LEU A 1 101 ? 7.377 -10.245 -1.364 1.00 91.81 101 LEU A N 1
ATOM 838 C CA . LEU A 1 101 ? 8.802 -10.512 -1.542 1.00 91.81 101 LEU A CA 1
ATOM 839 C C . LEU A 1 101 ? 9.051 -11.675 -2.514 1.00 91.81 101 LEU A C 1
ATOM 841 O O . LEU A 1 101 ? 9.927 -11.566 -3.370 1.00 91.81 101 LEU A O 1
ATOM 845 N N . ILE A 1 102 ? 8.243 -12.737 -2.452 1.00 92.81 102 ILE A N 1
ATOM 846 C CA . ILE A 1 102 ? 8.290 -13.839 -3.425 1.00 92.81 102 ILE A CA 1
ATOM 847 C C . ILE A 1 102 ? 8.039 -13.312 -4.843 1.00 92.81 102 ILE A C 1
ATOM 849 O O . ILE A 1 102 ? 8.829 -13.596 -5.742 1.00 92.81 102 ILE A O 1
ATOM 853 N N . PHE A 1 103 ? 6.999 -12.497 -5.051 1.00 92.56 103 PHE A N 1
ATOM 854 C CA . PHE A 1 103 ? 6.734 -11.894 -6.362 1.00 92.56 103 PHE A CA 1
ATOM 855 C C . PHE A 1 103 ? 7.900 -11.036 -6.863 1.00 92.56 103 PHE A C 1
ATOM 857 O O . PHE A 1 103 ? 8.282 -11.154 -8.026 1.00 92.56 103 PHE A O 1
ATOM 864 N N . ILE A 1 104 ? 8.490 -10.205 -5.999 1.00 92.06 104 ILE A N 1
ATOM 865 C CA . ILE A 1 104 ? 9.632 -9.352 -6.361 1.00 92.06 104 ILE A CA 1
ATOM 866 C C . ILE A 1 104 ? 10.821 -10.204 -6.812 1.00 92.06 104 ILE A C 1
ATOM 868 O O . ILE A 1 104 ? 11.399 -9.932 -7.866 1.00 92.06 104 ILE A O 1
ATOM 872 N N . ILE A 1 105 ? 11.166 -11.243 -6.047 1.00 94.38 105 ILE A N 1
ATOM 873 C CA . ILE A 1 105 ? 12.275 -12.145 -6.377 1.00 94.38 105 ILE A CA 1
ATOM 874 C C . ILE A 1 105 ? 12.009 -12.844 -7.709 1.00 94.38 105 ILE A C 1
ATOM 876 O O . ILE A 1 105 ? 12.886 -12.856 -8.569 1.00 94.38 105 ILE A O 1
ATOM 880 N N . LEU A 1 106 ? 10.803 -13.381 -7.909 1.00 94.62 106 LEU A N 1
ATOM 881 C CA . LEU A 1 106 ? 10.441 -14.079 -9.142 1.00 94.62 106 LEU A CA 1
ATOM 882 C C . LEU A 1 106 ? 10.495 -13.156 -10.364 1.00 94.62 106 LEU A C 1
ATOM 884 O O . LEU A 1 106 ? 11.050 -13.541 -11.390 1.00 94.62 106 LEU A O 1
ATOM 888 N N . ILE A 1 107 ? 9.965 -11.934 -10.267 1.00 94.31 107 ILE A N 1
ATOM 889 C CA . ILE A 1 107 ? 9.992 -10.950 -11.362 1.00 94.31 107 ILE A CA 1
ATOM 890 C C . ILE A 1 107 ? 11.425 -10.526 -11.677 1.00 94.31 107 ILE A C 1
ATOM 892 O O . ILE A 1 107 ? 11.790 -10.414 -12.846 1.00 94.31 107 ILE A O 1
ATOM 896 N N . TYR A 1 108 ? 12.246 -10.295 -10.652 1.00 93.69 108 TYR A N 1
ATOM 897 C CA . TYR A 1 108 ? 13.638 -9.918 -10.858 1.00 93.69 108 TYR A CA 1
ATOM 898 C C . TYR A 1 108 ? 14.435 -11.061 -11.495 1.00 93.69 108 TYR A C 1
ATOM 900 O O . TYR A 1 108 ? 15.069 -10.857 -12.527 1.00 93.69 108 TYR A O 1
ATOM 908 N N . ALA A 1 109 ? 14.351 -12.272 -10.937 1.00 94.38 109 ALA A N 1
ATOM 909 C CA . ALA A 1 109 ? 15.054 -13.446 -11.443 1.00 94.38 109 ALA A CA 1
ATOM 910 C C . ALA A 1 109 ? 14.639 -13.799 -12.880 1.00 94.38 109 ALA A C 1
ATOM 912 O O . ALA A 1 109 ? 15.504 -14.014 -13.726 1.00 94.38 109 ALA A O 1
ATOM 913 N N . SER A 1 110 ? 13.334 -13.800 -13.175 1.00 93.69 110 SER A N 1
ATOM 914 C CA . SER A 1 110 ? 12.821 -14.047 -14.532 1.00 93.69 110 SER A CA 1
ATOM 915 C C . SER A 1 110 ? 13.265 -12.971 -15.525 1.00 93.69 110 SER A C 1
ATOM 917 O O . SER A 1 110 ? 13.744 -13.303 -16.604 1.00 93.69 110 SER A O 1
ATOM 919 N N . GLY A 1 111 ? 13.226 -11.692 -15.138 1.00 93.75 111 GLY A N 1
ATOM 920 C CA . GLY A 1 111 ? 13.724 -10.602 -15.978 1.00 93.75 111 GLY A CA 1
ATOM 921 C C . GLY A 1 111 ? 15.227 -10.688 -16.262 1.00 93.75 111 GLY A C 1
ATOM 922 O O . GLY A 1 111 ? 15.651 -10.420 -17.382 1.00 93.75 111 GLY A O 1
ATOM 923 N N . GLN A 1 112 ? 16.043 -11.087 -15.281 1.00 93.00 112 GLN A N 1
ATOM 924 C CA . GLN A 1 112 ? 17.478 -11.313 -15.503 1.00 93.00 112 GLN A CA 1
ATOM 925 C C . GLN A 1 112 ? 17.728 -12.504 -16.433 1.00 93.00 112 GLN A C 1
ATOM 927 O O . GLN A 1 112 ? 18.535 -12.408 -17.355 1.00 93.00 112 GLN A O 1
ATOM 932 N N . PHE A 1 113 ? 17.015 -13.610 -16.219 1.00 94.19 113 PHE A N 1
ATOM 933 C CA . PHE A 1 113 ? 17.116 -14.798 -17.061 1.00 94.19 113 PHE A CA 1
ATOM 934 C C . PHE A 1 113 ? 16.769 -14.491 -18.525 1.00 94.19 113 PHE A C 1
ATOM 936 O O . PHE A 1 113 ? 17.537 -14.829 -19.426 1.00 94.19 113 PHE A O 1
ATOM 943 N N . ASP A 1 114 ? 15.660 -13.789 -18.757 1.00 94.69 114 ASP A N 1
ATOM 944 C CA . ASP A 1 114 ? 15.204 -13.417 -20.097 1.00 94.69 114 ASP A CA 1
ATOM 945 C C . ASP A 1 114 ? 16.190 -12.486 -20.814 1.00 94.69 114 ASP A C 1
ATOM 947 O O . ASP A 1 114 ? 16.441 -12.647 -22.010 1.00 94.69 114 ASP A O 1
ATOM 951 N N . GLN A 1 115 ? 16.796 -11.539 -20.092 1.00 92.12 115 GLN A N 1
ATOM 952 C CA . GLN A 1 115 ? 17.824 -10.660 -20.654 1.00 92.12 115 GLN A CA 1
ATOM 953 C C . GLN A 1 115 ? 19.062 -11.439 -21.109 1.00 92.12 115 GLN A C 1
ATOM 955 O O . GLN A 1 115 ? 19.578 -11.165 -22.190 1.00 92.12 115 GLN A O 1
ATOM 960 N N . VAL A 1 116 ? 19.515 -12.424 -20.327 1.00 94.12 116 VAL A N 1
ATOM 961 C CA . VAL A 1 116 ? 20.686 -13.249 -20.669 1.00 94.12 116 VAL A CA 1
ATOM 962 C C . VAL A 1 116 ? 20.392 -14.196 -21.834 1.00 94.12 116 VAL A C 1
ATOM 964 O O . VAL A 1 116 ? 21.223 -14.339 -22.727 1.00 94.12 116 VAL A O 1
ATOM 967 N N . MET A 1 117 ? 19.221 -14.837 -21.843 1.00 92.06 117 MET A N 1
ATOM 968 C CA . MET A 1 117 ? 18.879 -15.852 -22.846 1.00 92.06 117 MET A CA 1
ATOM 969 C C . MET A 1 117 ? 18.367 -15.266 -24.162 1.00 92.06 117 MET A C 1
ATOM 971 O O . MET A 1 117 ? 18.675 -15.784 -25.235 1.00 92.06 117 MET A O 1
ATOM 975 N N . PHE A 1 118 ? 17.552 -14.213 -24.092 1.00 90.38 118 PHE A N 1
ATOM 976 C CA . PHE A 1 118 ? 16.770 -13.723 -25.229 1.00 90.38 118 PHE A CA 1
ATOM 977 C C . PHE A 1 118 ? 16.998 -12.237 -25.534 1.00 90.38 118 PHE A C 1
ATOM 979 O O . PHE A 1 118 ? 16.467 -11.741 -26.529 1.00 90.38 118 PHE A O 1
ATOM 986 N N . GLY A 1 119 ? 17.747 -11.510 -24.695 1.00 89.69 119 GLY A N 1
ATOM 987 C CA . GLY A 1 119 ? 18.008 -10.073 -24.858 1.00 89.69 119 GLY A CA 1
ATOM 988 C C . GLY A 1 119 ? 16.772 -9.177 -24.705 1.00 89.69 119 GLY A C 1
ATOM 989 O O . GLY A 1 119 ? 16.846 -7.977 -24.962 1.00 89.69 119 GLY A O 1
ATOM 990 N N . ARG A 1 120 ? 15.622 -9.740 -24.318 1.00 88.00 120 ARG A N 1
ATOM 991 C CA . ARG A 1 120 ? 14.338 -9.045 -24.159 1.00 88.00 120 ARG A CA 1
ATOM 992 C C . ARG A 1 120 ? 13.444 -9.802 -23.186 1.00 88.00 120 ARG A C 1
ATOM 994 O O . ARG A 1 120 ? 13.541 -11.023 -23.104 1.00 88.00 120 ARG A O 1
ATOM 1001 N N . ASP A 1 121 ? 12.526 -9.090 -22.537 1.00 89.25 121 ASP A N 1
ATOM 1002 C CA . ASP A 1 121 ? 11.506 -9.706 -21.685 1.00 89.25 121 ASP A CA 1
ATOM 1003 C C . ASP A 1 121 ? 10.642 -10.679 -22.505 1.00 89.25 121 ASP A C 1
ATOM 1005 O O . ASP A 1 121 ? 10.040 -10.308 -23.520 1.00 89.25 121 ASP A O 1
ATOM 1009 N N . PHE A 1 122 ? 10.571 -11.931 -22.059 1.00 91.25 122 PHE A N 1
ATOM 1010 C CA . PHE A 1 122 ? 9.740 -12.956 -22.670 1.00 91.25 122 PHE A CA 1
ATOM 1011 C C . PHE A 1 122 ? 8.294 -12.855 -22.169 1.00 91.25 122 PHE A C 1
ATOM 1013 O O . PHE A 1 122 ? 7.997 -12.245 -21.135 1.00 91.25 122 PHE A O 1
ATOM 1020 N N . ILE A 1 123 ? 7.366 -13.492 -22.891 1.00 90.69 123 ILE A N 1
ATOM 1021 C CA . ILE A 1 123 ? 5.930 -13.429 -22.578 1.00 90.69 123 ILE A CA 1
ATOM 1022 C C . ILE A 1 123 ? 5.626 -13.896 -21.144 1.00 90.69 123 ILE A C 1
ATOM 1024 O O . ILE A 1 123 ? 4.741 -13.343 -20.497 1.00 90.69 123 ILE A O 1
ATOM 1028 N N . GLY A 1 124 ? 6.396 -14.859 -20.620 1.00 90.56 124 GLY A N 1
ATOM 1029 C CA . GLY A 1 124 ? 6.254 -15.367 -19.253 1.00 90.56 124 GLY A CA 1
ATOM 1030 C C . GLY A 1 124 ? 6.518 -14.300 -18.187 1.00 90.56 124 GLY A C 1
ATOM 1031 O O . GLY A 1 124 ? 5.709 -14.130 -17.277 1.00 90.56 124 GLY A O 1
ATOM 1032 N N . THR A 1 125 ? 7.590 -13.520 -18.335 1.00 92.12 125 THR A N 1
ATOM 1033 C CA . THR A 1 125 ? 7.923 -12.417 -17.419 1.00 92.12 125 THR A CA 1
ATOM 1034 C C . THR A 1 125 ? 6.900 -11.287 -17.508 1.00 92.12 125 THR A C 1
ATOM 1036 O O . THR A 1 125 ? 6.511 -10.718 -16.487 1.00 92.12 125 THR A O 1
ATOM 1039 N N . VAL A 1 126 ? 6.401 -10.982 -18.711 1.00 91.62 126 VAL A N 1
ATOM 1040 C CA . VAL A 1 126 ? 5.326 -9.992 -18.896 1.00 91.62 126 VAL A CA 1
ATOM 1041 C C . VAL A 1 126 ? 4.035 -10.447 -18.208 1.00 91.62 126 VAL A C 1
ATOM 1043 O O . VAL A 1 126 ? 3.416 -9.665 -17.485 1.00 91.62 126 VAL A O 1
ATOM 1046 N N . LEU A 1 127 ? 3.655 -11.718 -18.367 1.00 93.81 127 LEU A N 1
ATOM 1047 C CA . LEU A 1 127 ? 2.492 -12.300 -17.697 1.00 93.81 127 LEU A CA 1
ATOM 1048 C C . LEU A 1 127 ? 2.647 -12.252 -16.170 1.00 93.81 127 LEU A C 1
ATOM 1050 O O . LEU A 1 127 ? 1.723 -11.845 -15.471 1.00 93.81 127 LEU A O 1
ATOM 1054 N N . LEU A 1 128 ? 3.824 -12.605 -15.650 1.00 93.44 128 LEU A N 1
ATOM 1055 C CA . LEU A 1 128 ? 4.119 -12.553 -14.218 1.00 93.44 128 LEU A CA 1
ATOM 1056 C C . LEU A 1 128 ? 3.974 -11.126 -13.660 1.00 93.44 128 LEU A C 1
ATOM 1058 O O . LEU A 1 128 ? 3.357 -10.936 -12.611 1.00 93.44 128 LEU A O 1
ATOM 1062 N N . LYS A 1 129 ? 4.472 -10.111 -14.385 1.00 92.44 129 LYS A N 1
ATOM 1063 C CA . LYS A 1 129 ? 4.286 -8.691 -14.034 1.00 92.44 129 LYS A CA 1
ATOM 1064 C C . LYS A 1 129 ? 2.802 -8.301 -14.019 1.00 92.44 129 LYS A C 1
ATOM 1066 O O . LYS A 1 129 ? 2.374 -7.608 -13.100 1.00 92.44 129 LYS A O 1
ATOM 1071 N N . LEU A 1 130 ? 2.008 -8.759 -14.990 1.00 93.44 130 LEU A N 1
ATOM 1072 C CA . LEU A 1 130 ? 0.561 -8.504 -15.026 1.00 93.44 130 LEU A CA 1
ATOM 1073 C C . LEU A 1 130 ? -0.171 -9.147 -13.844 1.00 93.44 130 LEU A C 1
ATOM 1075 O O . LEU A 1 130 ? -0.983 -8.486 -13.198 1.00 93.44 130 LEU A O 1
ATOM 1079 N N . VAL A 1 131 ? 0.142 -10.403 -13.520 1.00 94.44 131 VAL A N 1
ATOM 1080 C CA . VAL A 1 131 ? -0.419 -11.095 -12.349 1.00 94.44 131 VAL A CA 1
ATOM 1081 C C . VAL A 1 131 ? -0.074 -10.345 -11.066 1.00 94.44 131 VAL A C 1
ATOM 1083 O O . VAL A 1 131 ? -0.938 -10.166 -10.211 1.00 94.44 131 VAL A O 1
ATOM 1086 N N . PHE A 1 132 ? 1.153 -9.838 -10.949 1.00 92.12 132 PHE A N 1
ATOM 1087 C CA . PHE A 1 132 ? 1.552 -9.032 -9.801 1.00 92.12 132 PHE A CA 1
ATOM 1088 C C . PHE A 1 132 ? 0.781 -7.707 -9.709 1.00 92.12 132 PHE A C 1
ATOM 1090 O O . PHE A 1 132 ? 0.359 -7.322 -8.624 1.00 92.12 132 PHE A O 1
ATOM 1097 N N . ILE A 1 133 ? 0.516 -7.030 -10.829 1.00 90.31 133 ILE A N 1
ATOM 1098 C CA . ILE A 1 133 ? -0.321 -5.819 -10.834 1.00 90.31 133 ILE A CA 1
ATOM 1099 C C . ILE A 1 133 ? -1.751 -6.138 -10.374 1.00 90.31 133 ILE A C 1
ATOM 1101 O O . ILE A 1 133 ? -2.300 -5.419 -9.541 1.00 90.31 133 ILE A O 1
ATOM 1105 N N . LEU A 1 134 ? -2.345 -7.229 -10.867 1.00 91.38 134 LEU A N 1
ATOM 1106 C CA . LEU A 1 134 ? -3.6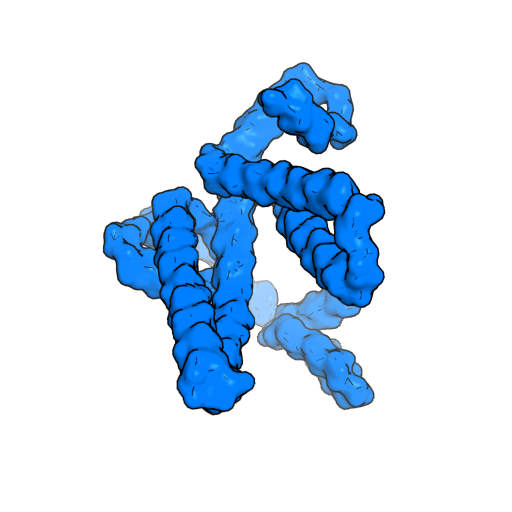75 -7.675 -10.432 1.00 91.38 134 LEU A CA 1
ATOM 1107 C C . LEU A 1 134 ? -3.700 -8.008 -8.936 1.00 91.38 134 LEU A C 1
ATOM 1109 O O . LEU A 1 134 ? -4.640 -7.634 -8.235 1.00 91.38 134 LEU A O 1
ATOM 1113 N N . PHE A 1 135 ? -2.646 -8.656 -8.444 1.00 90.00 135 PHE A N 1
ATOM 1114 C CA . PHE A 1 135 ? -2.442 -8.924 -7.027 1.00 90.00 135 PHE A CA 1
ATOM 1115 C C . PHE A 1 135 ? -2.402 -7.629 -6.207 1.00 90.00 135 PHE A C 1
ATOM 1117 O O . PHE A 1 135 ? -3.141 -7.517 -5.232 1.00 90.00 135 PHE A O 1
ATOM 1124 N N . LEU A 1 136 ? -1.626 -6.621 -6.617 1.00 87.56 136 LEU A N 1
ATOM 1125 C CA . LEU A 1 136 ? -1.569 -5.328 -5.923 1.00 87.56 136 LEU A CA 1
ATOM 1126 C C . LEU A 1 136 ? -2.938 -4.637 -5.880 1.00 87.56 136 LEU A C 1
ATOM 1128 O O . LEU A 1 136 ? -3.342 -4.134 -4.834 1.00 87.56 136 LEU A O 1
ATOM 1132 N N . ILE A 1 137 ? -3.682 -4.655 -6.989 1.00 86.94 137 ILE A N 1
ATOM 1133 C CA . ILE A 1 137 ? -5.025 -4.061 -7.060 1.00 86.94 137 ILE A CA 1
ATOM 1134 C C . ILE A 1 137 ? -5.992 -4.787 -6.115 1.00 86.94 137 ILE A C 1
ATOM 1136 O O . ILE A 1 137 ? -6.722 -4.138 -5.366 1.00 86.94 137 ILE A O 1
ATOM 1140 N N . GLY A 1 138 ? -5.986 -6.123 -6.121 1.00 84.81 138 GLY A N 1
ATOM 1141 C CA . GLY A 1 138 ? -6.839 -6.926 -5.241 1.00 84.81 138 GLY A CA 1
ATOM 1142 C C . GLY A 1 138 ? -6.506 -6.758 -3.755 1.00 84.81 138 GLY A C 1
ATOM 1143 O O . GLY A 1 138 ? -7.396 -6.839 -2.910 1.00 84.81 138 GLY A O 1
ATOM 1144 N N . SER A 1 139 ? -5.242 -6.479 -3.440 1.00 82.69 139 SER A N 1
ATOM 1145 C CA . SER A 1 139 ? -4.726 -6.391 -2.065 1.00 82.69 139 SER A CA 1
ATOM 1146 C C . SER A 1 139 ? -4.820 -4.988 -1.471 1.00 82.69 139 SER A C 1
ATOM 1148 O O . SER A 1 139 ? -4.841 -4.833 -0.251 1.00 82.69 139 SER A O 1
ATOM 1150 N N . PHE A 1 140 ? -4.975 -3.974 -2.324 1.00 82.31 140 PHE A N 1
ATOM 1151 C CA . PHE A 1 140 ? -5.063 -2.573 -1.927 1.00 82.31 140 PHE A CA 1
ATOM 1152 C C . PHE A 1 140 ? -6.169 -2.305 -0.897 1.00 82.31 140 PHE A C 1
ATOM 1154 O O . PHE A 1 140 ? -5.939 -1.669 0.131 1.00 82.31 140 PHE A O 1
ATOM 1161 N N . MET A 1 141 ? -7.381 -2.805 -1.155 1.00 81.44 141 MET A N 1
ATOM 1162 C CA . MET A 1 141 ? -8.516 -2.617 -0.243 1.00 81.44 141 MET A CA 1
ATOM 1163 C C . MET A 1 141 ? -8.314 -3.322 1.110 1.00 81.44 141 MET A C 1
ATOM 1165 O O . MET A 1 141 ? -8.511 -2.678 2.147 1.00 81.44 141 MET A O 1
ATOM 1169 N N . PRO A 1 142 ? -7.909 -4.606 1.141 1.00 79.81 142 PRO A N 1
ATOM 1170 C CA . PRO A 1 142 ? -7.553 -5.285 2.381 1.00 79.81 142 PRO A CA 1
ATOM 1171 C C . PRO A 1 142 ? -6.502 -4.531 3.217 1.00 79.81 142 PRO A C 1
ATOM 1173 O O . PRO A 1 142 ? -6.740 -4.287 4.404 1.00 79.81 142 PRO A O 1
ATOM 1176 N N . GLU A 1 143 ? -5.386 -4.108 2.610 1.00 79.44 143 GLU A N 1
ATOM 1177 C CA . GLU A 1 143 ? -4.311 -3.403 3.323 1.00 79.44 143 GLU A CA 1
ATOM 1178 C C . GLU A 1 143 ? -4.823 -2.112 3.965 1.00 79.44 143 GLU A C 1
ATOM 1180 O O . GLU A 1 143 ? -4.684 -1.917 5.177 1.00 79.44 143 GLU A O 1
ATOM 1185 N N . LEU A 1 144 ? -5.517 -1.272 3.189 1.00 79.81 144 LEU A N 1
ATOM 1186 C CA . LEU A 1 144 ? -6.138 -0.056 3.714 1.00 79.81 144 LEU A CA 1
ATOM 1187 C C . LEU A 1 144 ? -7.056 -0.354 4.900 1.00 79.81 144 LEU A C 1
ATOM 1189 O O . LEU A 1 144 ? -7.019 0.351 5.908 1.00 79.81 144 LEU A O 1
ATOM 1193 N N . THR A 1 145 ? -7.862 -1.409 4.809 1.00 79.75 145 THR A N 1
ATOM 1194 C CA . THR A 1 145 ? -8.829 -1.762 5.852 1.00 79.75 145 THR A CA 1
ATOM 1195 C C . THR A 1 145 ? -8.143 -2.082 7.177 1.00 79.75 145 THR A C 1
ATOM 1197 O O . THR A 1 145 ? -8.571 -1.572 8.218 1.00 79.75 145 THR A O 1
ATOM 1200 N N . ILE A 1 146 ? -7.058 -2.866 7.171 1.00 77.94 146 ILE A N 1
ATOM 1201 C CA . ILE A 1 146 ? -6.299 -3.144 8.399 1.00 77.94 146 ILE A CA 1
ATOM 1202 C C . ILE A 1 146 ? -5.685 -1.867 8.961 1.00 77.94 146 ILE A C 1
ATOM 1204 O O . ILE A 1 146 ? -5.826 -1.612 10.159 1.00 77.94 146 ILE A O 1
ATOM 1208 N N . HIS A 1 147 ? -4.997 -1.082 8.129 1.00 78.50 147 HIS A N 1
ATOM 1209 C CA . HIS A 1 147 ? -4.315 0.127 8.589 1.00 78.50 147 HIS A CA 1
ATOM 1210 C C . HIS A 1 147 ? -5.313 1.101 9.228 1.00 78.50 147 HIS A C 1
ATOM 1212 O O . HIS A 1 147 ? -5.073 1.619 10.319 1.00 78.50 147 HIS A O 1
ATOM 1218 N N . ILE A 1 148 ? -6.497 1.263 8.626 1.00 78.38 148 ILE A N 1
ATOM 1219 C CA . ILE A 1 148 ? -7.566 2.103 9.173 1.00 78.38 148 ILE A CA 1
ATOM 1220 C C . ILE A 1 148 ? -8.053 1.578 10.534 1.00 78.38 148 ILE A C 1
ATOM 1222 O O . ILE A 1 148 ? -8.152 2.349 11.492 1.00 78.38 148 ILE A O 1
ATOM 1226 N N . ARG A 1 149 ? -8.347 0.273 10.646 1.00 80.81 149 ARG A N 1
ATOM 1227 C CA . ARG A 1 149 ? -8.794 -0.346 11.909 1.00 80.81 149 ARG A CA 1
ATOM 1228 C C . ARG A 1 149 ? -7.749 -0.168 13.005 1.00 80.81 149 ARG A C 1
ATOM 1230 O O . ARG A 1 149 ? -8.060 0.314 14.091 1.00 80.81 149 ARG A O 1
ATOM 1237 N N . ARG A 1 150 ? -6.488 -0.466 12.689 1.00 80.69 150 ARG A N 1
ATOM 1238 C CA . ARG A 1 150 ? -5.386 -0.407 13.646 1.00 80.69 150 ARG A CA 1
ATOM 1239 C C . ARG A 1 150 ? -5.151 1.010 14.160 1.00 80.69 150 ARG A C 1
ATOM 1241 O O . ARG A 1 150 ? -5.081 1.208 15.370 1.00 80.69 150 ARG A O 1
ATOM 1248 N N . LEU A 1 151 ? -5.077 1.997 13.268 1.00 74.69 151 LEU A N 1
ATOM 1249 C CA . LEU A 1 151 ? -4.895 3.403 13.642 1.00 74.69 151 LEU A CA 1
ATOM 1250 C C . LEU A 1 151 ? -6.070 3.925 14.489 1.00 74.69 151 LEU A C 1
ATOM 1252 O O . LEU A 1 151 ? -5.868 4.690 15.439 1.00 74.69 151 LEU A O 1
ATOM 1256 N N . ARG A 1 152 ? -7.296 3.467 14.206 1.00 75.94 152 ARG A N 1
ATOM 1257 C CA . ARG A 1 152 ? -8.477 3.781 15.020 1.00 75.94 152 ARG A CA 1
ATOM 1258 C C . ARG A 1 152 ? -8.409 3.144 16.412 1.00 75.94 152 ARG A C 1
ATOM 1260 O O . ARG A 1 152 ? -8.726 3.819 17.394 1.00 75.94 152 ARG A O 1
ATOM 1267 N N . ASP A 1 153 ? -7.927 1.907 16.525 1.00 76.12 153 ASP A N 1
ATOM 1268 C CA . ASP A 1 153 ? -7.766 1.199 17.806 1.00 76.12 153 ASP A CA 1
ATOM 1269 C C . ASP A 1 153 ? -6.727 1.849 18.730 1.00 76.12 153 ASP A C 1
ATOM 1271 O O . ASP A 1 153 ? -6.847 1.800 19.958 1.00 76.12 153 ASP A O 1
ATOM 1275 N N . VAL A 1 154 ? -5.710 2.507 18.169 1.00 73.50 154 VAL A N 1
ATOM 1276 C CA . VAL A 1 154 ? -4.742 3.306 18.945 1.00 73.50 154 VAL A CA 1
ATOM 1277 C C . VAL A 1 154 ? -5.421 4.548 19.556 1.00 73.50 154 VAL A C 1
ATOM 1279 O O . VAL A 1 154 ? -5.010 5.044 20.608 1.00 73.50 154 VAL A O 1
ATOM 1282 N N . GLY A 1 155 ? -6.542 4.990 18.978 1.00 67.00 155 GLY A N 1
ATOM 1283 C CA . GLY A 1 155 ? -7.372 6.086 19.477 1.00 67.00 155 GLY A CA 1
ATOM 1284 C C . GLY A 1 155 ? -7.311 7.355 18.629 1.00 67.00 155 GLY A C 1
ATOM 1285 O O . GLY A 1 155 ? -7.690 8.421 19.125 1.00 67.00 155 GLY A O 1
ATOM 1286 N N . LEU A 1 156 ? -6.833 7.254 17.385 1.00 67.94 156 LEU A N 1
ATOM 1287 C CA . LEU A 1 156 ? -6.794 8.359 16.433 1.00 67.94 156 LEU A CA 1
ATOM 1288 C C . LEU A 1 156 ? -8.218 8.713 15.963 1.00 67.94 156 LEU A C 1
ATOM 1290 O O . LEU A 1 156 ? -9.066 7.836 15.801 1.00 67.94 156 LEU A O 1
ATOM 1294 N N . SER A 1 157 ? -8.504 10.005 15.776 1.00 73.94 157 SER A N 1
ATOM 1295 C CA . SER A 1 157 ? -9.776 10.441 15.186 1.00 73.94 157 SER A CA 1
ATOM 1296 C C . SER A 1 157 ? -9.809 10.117 13.694 1.00 73.94 157 SER A C 1
ATOM 1298 O O . SER A 1 157 ? -8.764 10.122 13.045 1.00 73.94 157 SER A O 1
ATOM 1300 N N . ASP A 1 158 ? -11.002 9.916 13.127 1.00 67.69 158 ASP A N 1
ATOM 1301 C CA . ASP A 1 158 ? -11.153 9.616 11.694 1.00 67.69 158 ASP A CA 1
ATOM 1302 C C . ASP A 1 158 ? -10.511 10.698 10.795 1.00 67.69 158 ASP A C 1
ATOM 1304 O O . ASP A 1 158 ? -9.944 10.382 9.753 1.00 67.69 158 ASP A O 1
ATOM 1308 N N . LEU A 1 159 ? -10.496 11.961 11.244 1.00 62.00 159 LEU A N 1
ATOM 1309 C CA . LEU A 1 159 ? -9.815 13.071 10.564 1.00 62.00 159 LEU A CA 1
ATOM 1310 C C . LEU A 1 159 ? -8.281 12.990 10.681 1.00 62.00 159 LEU A C 1
ATOM 1312 O O . LEU A 1 159 ? -7.569 13.208 9.702 1.00 62.00 159 LEU A O 1
ATOM 1316 N N . GLY A 1 160 ? -7.749 12.655 11.862 1.00 67.19 160 GLY A N 1
ATOM 1317 C CA . GLY A 1 160 ? -6.302 12.482 12.047 1.00 67.19 160 GLY A CA 1
ATOM 1318 C C . GLY A 1 160 ? -5.759 11.312 11.227 1.00 67.19 160 GLY A C 1
ATOM 1319 O O . GLY A 1 160 ? -4.655 11.378 10.697 1.00 67.19 160 GLY A O 1
ATOM 1320 N N . LEU A 1 161 ? -6.579 10.278 11.064 1.00 69.75 161 LEU A N 1
ATOM 1321 C CA . LEU A 1 161 ? -6.296 9.104 10.258 1.00 69.75 161 LEU A CA 1
ATOM 1322 C C . LEU A 1 161 ? -6.243 9.424 8.760 1.00 69.75 161 LEU A C 1
ATOM 1324 O O . LEU A 1 161 ? -5.278 9.049 8.097 1.00 69.75 161 LEU A O 1
ATOM 1328 N N . SER A 1 162 ? -7.220 10.175 8.237 1.00 67.81 162 SER A N 1
ATOM 1329 C CA . SER A 1 162 ? -7.197 10.608 6.834 1.00 67.81 162 SER A CA 1
ATOM 1330 C C . SER A 1 162 ? -6.022 11.535 6.523 1.00 67.81 162 SER A C 1
ATOM 1332 O O . SER A 1 162 ? -5.442 11.434 5.446 1.00 67.81 162 SER A O 1
ATOM 1334 N N . ILE A 1 163 ? -5.639 12.410 7.463 1.00 71.56 163 ILE A N 1
ATOM 1335 C CA . ILE A 1 163 ? -4.469 13.281 7.289 1.00 71.56 163 ILE A CA 1
ATOM 1336 C C . ILE A 1 163 ? -3.188 12.450 7.285 1.00 71.56 163 ILE A C 1
ATOM 1338 O O . ILE A 1 163 ? -2.375 12.617 6.387 1.00 71.56 163 ILE A O 1
ATOM 1342 N N . LEU A 1 164 ? -3.008 11.544 8.249 1.00 74.12 164 LEU A N 1
ATOM 1343 C CA . LEU A 1 164 ? -1.787 10.746 8.353 1.00 74.12 164 LEU A CA 1
ATOM 1344 C C . LEU A 1 164 ? -1.566 9.886 7.103 1.00 74.12 164 LEU A C 1
ATOM 1346 O O . LEU A 1 164 ? -0.502 9.963 6.496 1.00 74.12 164 LEU A O 1
ATOM 1350 N N . LEU A 1 165 ? -2.586 9.124 6.693 1.00 77.38 165 LEU A N 1
ATOM 1351 C CA . LEU A 1 165 ? -2.520 8.274 5.502 1.00 77.38 165 LEU A CA 1
ATOM 1352 C C . LEU A 1 165 ? -2.415 9.099 4.212 1.00 77.38 165 LEU A C 1
ATOM 1354 O O . LEU A 1 165 ? -1.683 8.732 3.297 1.00 77.38 165 LEU A O 1
ATOM 1358 N N . GLY A 1 166 ? -3.118 10.232 4.135 1.00 79.00 166 GLY A N 1
ATOM 1359 C CA . GLY A 1 166 ? -3.062 11.124 2.979 1.00 79.00 166 GLY A CA 1
ATOM 1360 C C . GLY A 1 166 ? -1.697 11.792 2.812 1.00 79.00 166 GLY A C 1
ATOM 1361 O O . GLY A 1 166 ? -1.188 11.872 1.698 1.00 79.00 166 GLY A O 1
ATOM 1362 N N . VAL A 1 167 ? -1.072 12.230 3.909 1.00 80.12 167 VAL A N 1
ATOM 1363 C CA . VAL A 1 167 ? 0.264 12.843 3.896 1.00 80.12 167 VAL A CA 1
ATOM 1364 C C . VAL A 1 167 ? 1.330 11.813 3.533 1.00 80.12 167 VAL A C 1
ATOM 1366 O O . VAL A 1 167 ? 2.187 12.102 2.699 1.00 80.12 167 VAL A O 1
ATOM 1369 N N . THR A 1 168 ? 1.278 10.601 4.093 1.00 80.06 168 THR A N 1
ATOM 1370 C CA . THR A 1 168 ? 2.261 9.551 3.777 1.00 80.06 168 THR A CA 1
ATOM 1371 C C . THR A 1 168 ? 2.131 9.074 2.327 1.00 80.06 168 THR A C 1
ATOM 1373 O O . THR A 1 168 ? 3.135 8.976 1.615 1.00 80.06 168 THR A O 1
ATOM 1376 N N . ALA A 1 169 ? 0.906 8.866 1.836 1.00 81.69 169 ALA A N 1
ATOM 1377 C CA . ALA A 1 169 ? 0.649 8.541 0.433 1.00 81.69 169 ALA A CA 1
ATOM 1378 C C . ALA A 1 169 ? 1.056 9.690 -0.509 1.00 81.69 169 ALA A C 1
ATOM 1380 O O . ALA A 1 169 ? 1.739 9.472 -1.507 1.00 81.69 169 ALA A O 1
ATOM 1381 N N . GLY A 1 170 ? 0.707 10.933 -0.172 1.00 84.44 170 GLY A N 1
ATOM 1382 C CA . GLY A 1 170 ? 1.058 12.108 -0.970 1.00 84.44 170 GLY A CA 1
ATOM 1383 C C . GLY A 1 170 ? 2.569 12.298 -1.095 1.00 84.44 170 GLY A C 1
ATOM 1384 O O . GLY A 1 170 ? 3.079 12.464 -2.203 1.00 84.44 170 GLY A O 1
ATOM 1385 N N . MET A 1 171 ? 3.306 12.196 0.016 1.00 82.62 171 MET A N 1
ATOM 1386 C CA . MET A 1 171 ? 4.764 12.354 0.009 1.00 82.62 171 MET A CA 1
ATOM 1387 C C . MET A 1 171 ? 5.480 11.222 -0.730 1.00 82.62 171 MET A C 1
ATOM 1389 O O . MET A 1 171 ? 6.456 11.479 -1.434 1.00 82.62 171 MET A O 1
ATOM 1393 N N . THR A 1 172 ? 4.993 9.981 -0.636 1.00 85.88 172 THR A N 1
ATOM 1394 C CA . THR A 1 172 ? 5.572 8.862 -1.400 1.00 85.88 172 THR A CA 1
ATOM 1395 C C . THR A 1 172 ? 5.350 9.009 -2.903 1.00 85.88 172 THR A C 1
ATOM 1397 O O . THR A 1 172 ? 6.282 8.780 -3.676 1.00 85.88 172 THR A O 1
ATOM 1400 N N . ILE A 1 173 ? 4.161 9.448 -3.330 1.00 88.25 173 ILE A N 1
ATOM 1401 C CA . ILE A 1 173 ? 3.864 9.732 -4.741 1.00 88.25 173 ILE A CA 1
ATOM 1402 C C . ILE A 1 173 ? 4.742 10.878 -5.252 1.00 88.25 173 ILE A C 1
ATOM 1404 O O . ILE A 1 173 ? 5.373 10.749 -6.301 1.00 88.25 173 ILE A O 1
ATOM 1408 N N . LEU A 1 174 ? 4.842 11.973 -4.495 1.00 87.69 174 LEU A N 1
ATOM 1409 C CA . LEU A 1 174 ? 5.642 13.137 -4.876 1.00 87.69 174 LEU A CA 1
ATOM 1410 C C . LEU A 1 174 ? 7.129 12.776 -5.007 1.00 87.69 174 LEU A C 1
ATOM 1412 O O . LEU A 1 174 ? 7.754 13.114 -6.010 1.00 87.69 174 LEU A O 1
ATOM 1416 N N . TYR A 1 175 ? 7.673 12.001 -4.063 1.00 89.06 175 TYR A N 1
ATOM 1417 C CA . TYR A 1 175 ? 9.033 11.463 -4.150 1.00 89.06 175 TYR A CA 1
ATOM 1418 C C . TYR A 1 175 ? 9.245 10.598 -5.401 1.00 89.06 175 TYR A C 1
ATOM 1420 O O . TYR A 1 175 ? 10.263 10.739 -6.074 1.00 89.06 175 TYR A O 1
ATOM 1428 N N . ARG A 1 176 ? 8.287 9.726 -5.752 1.00 89.00 176 ARG A N 1
ATOM 1429 C CA . ARG A 1 176 ? 8.367 8.879 -6.957 1.00 89.00 176 ARG A CA 1
ATOM 1430 C C . ARG A 1 176 ? 8.373 9.706 -8.243 1.00 89.00 176 ARG A C 1
ATOM 1432 O O . ARG A 1 176 ? 9.196 9.441 -9.117 1.00 89.00 176 ARG A O 1
ATOM 1439 N N . ILE A 1 177 ? 7.490 10.700 -8.351 1.00 87.62 177 ILE A N 1
ATOM 1440 C CA . ILE A 1 177 ? 7.428 11.610 -9.506 1.00 87.62 177 ILE A CA 1
ATOM 1441 C C . ILE A 1 177 ? 8.755 12.353 -9.647 1.00 87.62 177 ILE A C 1
ATOM 1443 O O . ILE A 1 177 ? 9.353 12.360 -10.721 1.00 87.62 177 ILE A O 1
ATOM 1447 N N . PHE A 1 178 ? 9.243 12.924 -8.548 1.00 85.75 178 PHE A N 1
ATOM 1448 C CA . PHE A 1 178 ? 10.475 13.697 -8.547 1.00 85.75 178 PHE A CA 1
ATOM 1449 C C . PHE A 1 178 ? 11.708 12.837 -8.871 1.00 85.75 178 PHE A C 1
ATOM 1451 O O . PHE A 1 178 ? 12.533 13.214 -9.701 1.00 85.75 178 PHE A O 1
ATOM 1458 N N . ALA A 1 179 ? 11.806 11.631 -8.303 1.00 84.75 179 ALA A N 1
ATOM 1459 C CA . ALA A 1 179 ? 12.881 10.692 -8.615 1.00 84.75 179 ALA A CA 1
ATOM 1460 C C . ALA A 1 179 ? 12.874 10.264 -10.093 1.00 84.75 179 ALA A C 1
ATOM 1462 O O . ALA A 1 179 ? 13.935 10.109 -10.696 1.00 84.75 179 ALA A O 1
ATOM 1463 N N . ASN A 1 180 ? 11.693 10.085 -10.691 1.00 85.06 180 ASN A N 1
ATOM 1464 C CA . ASN A 1 180 ? 11.573 9.780 -12.117 1.00 85.06 180 ASN A CA 1
ATOM 1465 C C . ASN A 1 180 ? 11.952 10.978 -12.993 1.00 85.06 180 ASN A C 1
ATOM 1467 O O . ASN A 1 180 ? 12.620 10.791 -14.007 1.00 85.06 180 ASN A O 1
ATOM 1471 N N . MET A 1 181 ? 11.592 12.195 -12.578 1.00 84.50 181 MET A N 1
ATOM 1472 C CA . MET A 1 181 ? 11.985 13.425 -13.264 1.00 84.50 181 MET A CA 1
ATOM 1473 C C . MET A 1 181 ? 13.514 13.565 -13.323 1.00 84.50 181 MET A C 1
ATOM 1475 O O . MET A 1 181 ? 14.058 13.763 -14.404 1.00 84.50 181 MET A O 1
ATOM 1479 N N . ILE A 1 182 ? 14.226 13.380 -12.200 1.00 81.94 182 ILE A N 1
ATOM 1480 C CA . ILE A 1 182 ? 15.700 13.462 -12.177 1.00 81.94 182 ILE A CA 1
ATOM 1481 C C . ILE A 1 182 ? 16.334 12.446 -13.133 1.00 81.94 182 ILE A C 1
ATOM 1483 O O . ILE A 1 182 ? 17.276 12.782 -13.850 1.00 81.94 182 ILE A O 1
ATOM 1487 N N . LYS A 1 183 ? 15.815 11.210 -13.171 1.00 81.69 183 LYS A N 1
ATOM 1488 C CA . LYS A 1 183 ? 16.333 10.156 -14.059 1.00 81.69 183 LYS A CA 1
ATOM 1489 C C . LYS A 1 183 ? 16.244 10.534 -15.539 1.00 81.69 183 LYS A C 1
ATOM 1491 O O . LYS A 1 183 ? 17.134 10.166 -16.296 1.00 81.69 183 LYS A O 1
ATOM 1496 N N . MET A 1 184 ? 15.197 11.252 -15.944 1.00 80.06 184 MET A N 1
ATOM 1497 C CA . MET A 1 184 ? 15.002 11.676 -17.336 1.00 80.06 184 MET A CA 1
ATOM 1498 C C . MET A 1 184 ? 15.894 12.857 -17.736 1.00 80.06 184 MET A C 1
ATOM 1500 O O . MET A 1 184 ? 16.237 12.990 -18.906 1.00 80.06 184 MET A O 1
ATOM 1504 N N . THR A 1 185 ? 16.295 13.704 -16.786 1.00 79.00 185 THR A N 1
ATOM 1505 C CA . THR A 1 185 ? 17.038 14.945 -17.069 1.00 79.00 185 THR A CA 1
ATOM 1506 C C . THR A 1 185 ? 18.545 14.725 -17.292 1.00 79.00 185 THR A C 1
ATOM 1508 O O . THR A 1 185 ? 19.246 15.678 -17.613 1.00 79.00 185 THR A O 1
ATOM 1511 N N . TYR A 1 186 ? 19.081 13.503 -17.136 1.00 65.88 186 TYR A N 1
ATOM 1512 C CA . TYR A 1 186 ? 20.512 13.133 -17.286 1.00 65.88 186 TYR A CA 1
ATOM 1513 C C . TYR A 1 186 ? 21.537 13.976 -16.483 1.00 65.88 186 TYR A C 1
ATOM 1515 O O . TYR A 1 186 ? 22.728 13.673 -16.488 1.00 65.88 186 TYR A O 1
ATOM 1523 N N . SER A 1 187 ? 21.096 14.989 -15.734 1.00 62.25 187 SER A N 1
ATOM 1524 C CA . SER A 1 187 ? 21.904 15.846 -14.868 1.00 62.25 187 SER A CA 1
ATOM 1525 C C . SER A 1 187 ? 21.748 15.386 -13.419 1.00 62.25 187 SER A C 1
ATOM 1527 O O . SER A 1 187 ? 20.908 15.869 -12.659 1.00 62.25 187 SER A O 1
ATOM 1529 N N . THR A 1 188 ? 22.512 14.360 -13.051 1.00 62.34 188 THR A N 1
ATOM 1530 C CA . THR A 1 188 ? 22.399 13.682 -11.749 1.00 62.34 188 THR A CA 1
ATOM 1531 C C . THR A 1 188 ? 23.038 14.463 -10.601 1.00 62.34 188 THR A C 1
ATOM 1533 O O . THR A 1 188 ? 22.627 14.304 -9.453 1.00 62.34 188 THR A O 1
ATOM 1536 N N . SER A 1 189 ? 24.007 15.335 -10.884 1.00 66.12 189 SER A N 1
ATOM 1537 C CA . SER A 1 189 ? 24.828 15.996 -9.862 1.00 66.12 189 SER A CA 1
ATOM 1538 C C . SER A 1 189 ? 24.117 17.140 -9.130 1.00 66.12 189 SER A C 1
ATOM 1540 O O . SER A 1 189 ? 24.335 17.321 -7.934 1.00 66.12 189 SER A O 1
ATOM 1542 N N . HIS A 1 190 ? 23.242 17.901 -9.796 1.00 70.38 190 HIS A N 1
ATOM 1543 C CA . HIS A 1 19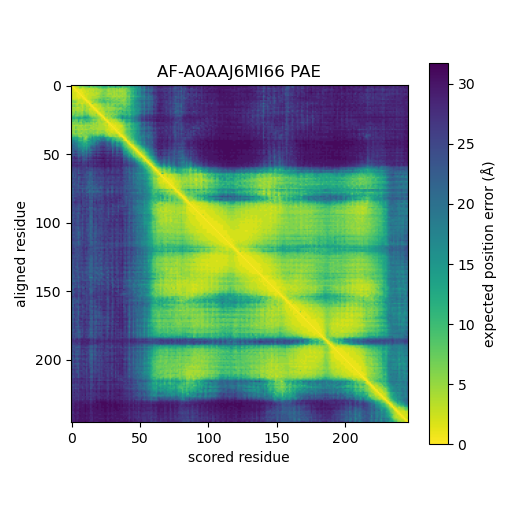0 ? 22.681 19.127 -9.208 1.00 70.38 190 HIS A CA 1
ATOM 1544 C C . HIS A 1 190 ? 21.487 18.903 -8.265 1.00 70.38 190 HIS A C 1
ATOM 1546 O O . HIS A 1 190 ? 21.211 19.756 -7.424 1.00 70.38 190 HIS A O 1
ATOM 1552 N N . TYR A 1 191 ? 20.802 17.757 -8.344 1.00 80.44 191 TYR A N 1
ATOM 1553 C CA . TYR A 1 191 ? 19.572 17.493 -7.574 1.00 80.44 191 TYR A CA 1
ATOM 1554 C C . TYR A 1 191 ? 19.715 16.396 -6.512 1.00 80.44 191 TYR A C 1
ATOM 1556 O O . TYR A 1 191 ? 18.753 16.079 -5.810 1.00 80.44 191 TYR A O 1
ATOM 1564 N N . GLN A 1 192 ? 20.915 15.832 -6.357 1.00 81.6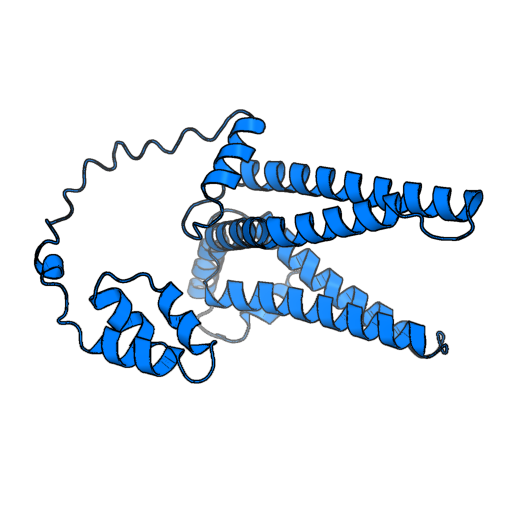2 192 GLN A N 1
ATOM 1565 C CA . GLN A 1 192 ? 21.150 14.683 -5.486 1.00 81.62 192 GLN A CA 1
ATOM 1566 C C . GLN A 1 192 ? 20.898 15.007 -4.003 1.00 81.62 192 GLN A C 1
ATOM 1568 O O . GLN A 1 192 ? 20.241 14.236 -3.304 1.00 81.62 192 GLN A O 1
ATOM 1573 N N . LEU A 1 193 ? 21.331 16.186 -3.535 1.00 83.81 193 LEU A N 1
ATOM 1574 C CA . LEU A 1 193 ? 21.069 16.649 -2.166 1.00 83.81 193 LEU A CA 1
ATOM 1575 C C . LEU A 1 193 ? 19.564 16.768 -1.885 1.00 83.81 193 LEU A C 1
ATOM 1577 O O . LEU A 1 193 ? 19.077 16.302 -0.856 1.00 83.81 193 LEU A O 1
ATOM 1581 N N . PHE A 1 194 ? 18.817 17.363 -2.815 1.00 84.62 194 PHE A N 1
ATOM 1582 C CA . PHE A 1 194 ? 17.375 17.536 -2.670 1.00 84.62 194 PHE A CA 1
ATOM 1583 C C . PHE A 1 194 ? 16.640 16.185 -2.698 1.00 84.62 194 PHE A C 1
ATOM 1585 O O . PHE A 1 194 ? 15.721 15.968 -1.910 1.00 84.62 194 PHE A O 1
ATOM 1592 N N . GLN A 1 195 ? 17.089 15.230 -3.521 1.00 84.69 195 GLN A N 1
ATOM 1593 C CA . GLN A 1 195 ? 16.561 13.863 -3.515 1.00 84.69 195 GLN A CA 1
ATOM 1594 C C . GLN A 1 195 ? 16.775 13.164 -2.161 1.00 84.69 195 GLN A C 1
ATOM 1596 O O . GLN A 1 195 ? 15.861 12.491 -1.677 1.00 84.69 195 GLN A O 1
ATOM 1601 N N . TYR A 1 196 ? 17.943 13.330 -1.530 1.00 87.81 196 TYR A N 1
ATOM 1602 C CA . TYR A 1 196 ? 18.198 12.780 -0.194 1.00 87.81 196 TYR A CA 1
ATOM 1603 C C . TYR A 1 196 ? 17.350 13.452 0.889 1.00 87.81 196 TYR A C 1
ATOM 1605 O O . TYR A 1 196 ? 16.819 12.760 1.756 1.00 87.81 196 TYR A O 1
ATOM 1613 N N . LEU A 1 197 ? 17.155 14.771 0.816 1.00 88.25 197 LEU A N 1
ATOM 1614 C CA . LEU A 1 197 ? 16.277 15.496 1.738 1.00 88.25 197 LEU A CA 1
ATOM 1615 C C . LEU A 1 197 ? 14.826 15.001 1.639 1.00 88.25 197 LEU A C 1
ATOM 1617 O O . LEU A 1 197 ? 14.182 14.724 2.650 1.00 88.25 197 LEU A O 1
ATOM 1621 N N . MET A 1 198 ? 14.326 14.835 0.414 1.00 86.62 198 MET A N 1
ATOM 1622 C CA . MET A 1 198 ? 13.006 14.267 0.149 1.00 86.62 198 MET A CA 1
ATOM 1623 C C . MET A 1 198 ? 12.867 12.836 0.672 1.00 86.62 198 MET A C 1
ATOM 1625 O O . MET A 1 198 ? 11.852 12.498 1.281 1.00 86.62 198 MET A O 1
ATOM 1629 N N . PHE A 1 199 ? 13.887 12.004 0.452 1.00 88.25 199 PHE A N 1
ATOM 1630 C CA . PHE A 1 199 ? 13.935 10.647 0.986 1.00 88.25 199 PHE A CA 1
ATOM 1631 C C . PHE A 1 199 ? 13.845 10.648 2.516 1.00 88.25 199 PHE A C 1
ATOM 1633 O O . PHE A 1 199 ? 13.036 9.912 3.075 1.00 88.25 199 PHE A O 1
ATOM 1640 N N . LEU A 1 200 ? 14.607 11.512 3.190 1.00 89.19 200 LEU A N 1
ATOM 1641 C CA . LEU A 1 200 ? 14.594 11.632 4.647 1.00 89.19 200 LEU A CA 1
ATOM 1642 C C . LEU A 1 200 ? 13.201 12.020 5.161 1.00 89.19 200 LEU A C 1
ATOM 1644 O O . LEU A 1 200 ? 12.699 11.400 6.097 1.00 89.19 200 LEU A O 1
ATOM 1648 N N . LEU A 1 201 ? 12.537 12.984 4.520 1.00 87.12 201 LEU A N 1
ATOM 1649 C CA . LEU A 1 201 ? 11.190 13.406 4.909 1.00 87.12 201 LEU A CA 1
ATOM 1650 C C . LEU A 1 201 ? 10.176 12.260 4.758 1.00 87.12 201 LEU A C 1
ATOM 1652 O O . LEU A 1 201 ? 9.403 11.983 5.676 1.00 87.12 201 LEU A O 1
ATOM 1656 N N . VAL A 1 202 ?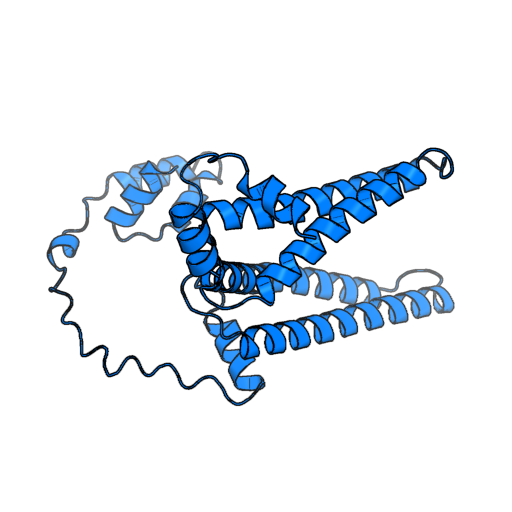 10.228 11.531 3.640 1.00 88.50 202 VAL A N 1
ATOM 1657 C CA . VAL A 1 202 ? 9.402 10.333 3.435 1.00 88.50 202 VAL A CA 1
ATOM 1658 C C . VAL A 1 202 ? 9.683 9.291 4.520 1.00 88.50 202 VAL A C 1
ATOM 1660 O O . VAL A 1 202 ? 8.739 8.763 5.104 1.00 88.50 202 VAL A O 1
ATOM 1663 N N . MET A 1 203 ? 10.951 9.037 4.849 1.00 86.81 203 MET A N 1
ATOM 1664 C CA . MET A 1 203 ? 11.327 8.098 5.909 1.00 86.81 203 MET A CA 1
ATOM 1665 C C . MET A 1 203 ? 10.776 8.513 7.275 1.00 86.81 203 MET A C 1
ATOM 1667 O O . MET A 1 203 ? 10.252 7.662 7.984 1.00 86.81 203 MET A O 1
ATOM 1671 N N . ILE A 1 204 ? 10.801 9.802 7.628 1.00 87.69 204 ILE A N 1
ATOM 1672 C CA . ILE A 1 204 ? 10.179 10.305 8.865 1.00 87.69 204 ILE A CA 1
ATOM 1673 C C . ILE A 1 204 ? 8.671 10.008 8.878 1.00 87.69 204 ILE A C 1
ATOM 1675 O O . ILE A 1 204 ? 8.136 9.539 9.887 1.00 87.69 204 ILE A O 1
ATOM 1679 N N . CYS A 1 205 ? 7.972 10.230 7.762 1.00 82.75 205 CYS A N 1
ATOM 1680 C CA . CYS A 1 205 ? 6.546 9.914 7.656 1.00 82.75 205 CYS A CA 1
ATOM 1681 C C . CYS A 1 205 ? 6.279 8.409 7.829 1.00 82.75 205 CYS A C 1
ATOM 1683 O O . CYS A 1 205 ? 5.368 8.032 8.561 1.00 82.75 205 CYS A O 1
ATOM 1685 N N . TRP A 1 206 ? 7.097 7.547 7.224 1.00 84.00 206 TRP A N 1
ATOM 1686 C CA . TRP A 1 206 ? 6.975 6.093 7.383 1.00 84.00 206 TRP A CA 1
ATOM 1687 C C . TRP A 1 206 ? 7.287 5.625 8.803 1.00 84.00 206 TRP A C 1
ATOM 1689 O O . TRP A 1 206 ? 6.527 4.847 9.373 1.00 84.00 206 TRP A O 1
ATOM 1699 N N . ILE A 1 207 ? 8.364 6.131 9.405 1.00 84.50 207 ILE A N 1
ATOM 1700 C CA . ILE A 1 207 ? 8.759 5.795 10.776 1.00 84.50 207 ILE A CA 1
ATOM 1701 C C . ILE A 1 207 ? 7.668 6.220 11.761 1.00 84.50 207 ILE A C 1
ATOM 1703 O O . ILE A 1 207 ? 7.286 5.434 12.624 1.00 84.50 207 ILE A O 1
ATOM 1707 N N . SER A 1 208 ? 7.115 7.427 11.618 1.00 79.19 208 SER A N 1
ATOM 1708 C CA . SER A 1 208 ? 6.031 7.887 12.495 1.00 79.19 208 SER A CA 1
ATOM 1709 C C . SER A 1 208 ? 4.769 7.028 12.363 1.00 79.19 208 SER A C 1
ATOM 1711 O O . SER A 1 208 ? 4.151 6.705 13.377 1.00 79.19 208 SER A O 1
ATOM 1713 N N . LEU A 1 209 ? 4.426 6.583 11.151 1.00 81.06 209 LEU A N 1
ATOM 1714 C CA . LEU A 1 209 ? 3.318 5.659 10.912 1.00 81.06 209 LEU A CA 1
ATOM 1715 C C . LEU A 1 209 ? 3.566 4.304 11.598 1.00 81.06 209 LEU A C 1
ATOM 1717 O O . LEU A 1 209 ? 2.716 3.852 12.364 1.00 81.06 209 LEU A O 1
ATOM 1721 N N . ILE A 1 210 ? 4.751 3.712 11.424 1.00 81.50 210 ILE A N 1
ATOM 1722 C CA . ILE A 1 210 ? 5.127 2.437 12.061 1.00 81.50 210 ILE A CA 1
ATOM 1723 C C . ILE A 1 210 ? 5.073 2.544 13.592 1.00 81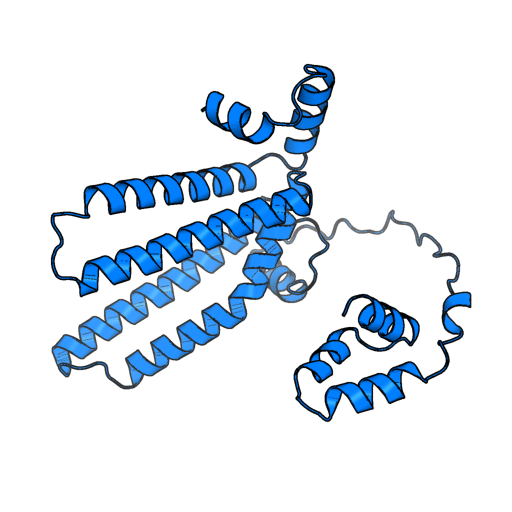.50 210 ILE A C 1
ATOM 1725 O O . ILE A 1 210 ? 4.533 1.662 14.261 1.00 81.50 210 ILE A O 1
ATOM 1729 N N . ILE A 1 211 ? 5.587 3.636 14.168 1.00 79.50 211 ILE A N 1
ATOM 1730 C CA . ILE A 1 211 ? 5.552 3.872 15.621 1.00 79.50 211 ILE A CA 1
ATOM 1731 C C . ILE A 1 211 ? 4.108 3.905 16.135 1.00 79.50 211 ILE A C 1
ATOM 1733 O O . ILE A 1 211 ? 3.804 3.310 17.172 1.00 79.50 211 ILE A O 1
ATOM 1737 N N . ILE A 1 212 ? 3.201 4.573 15.417 1.00 77.06 212 ILE A N 1
ATOM 1738 C CA . ILE A 1 212 ? 1.785 4.629 15.797 1.00 77.06 212 ILE A CA 1
ATOM 1739 C C . ILE A 1 212 ? 1.152 3.236 15.696 1.00 77.06 212 ILE A C 1
ATOM 1741 O O . ILE A 1 212 ? 0.406 2.841 16.589 1.00 77.06 212 ILE A O 1
ATOM 1745 N N . GLU A 1 213 ? 1.473 2.455 14.667 1.00 79.12 213 GLU A N 1
ATOM 1746 C CA . GLU A 1 213 ? 0.945 1.095 14.504 1.00 79.12 213 GLU A CA 1
ATOM 1747 C C . GLU A 1 213 ? 1.422 0.122 15.594 1.00 79.12 213 GLU A C 1
ATOM 1749 O O . GLU A 1 213 ? 0.650 -0.737 16.050 1.00 79.12 213 GLU A O 1
ATOM 1754 N N . LEU A 1 214 ? 2.654 0.302 16.081 1.00 77.88 214 LEU A N 1
ATOM 1755 C CA . LEU A 1 214 ? 3.227 -0.443 17.208 1.00 77.88 214 LEU A CA 1
ATOM 1756 C C . LEU A 1 214 ? 2.562 -0.107 18.557 1.00 77.88 214 LEU A C 1
ATOM 1758 O O . LEU A 1 214 ? 2.555 -0.936 19.472 1.00 77.88 214 LEU A O 1
ATOM 1762 N N . MET A 1 215 ? 1.964 1.078 18.693 1.00 71.38 215 MET A N 1
ATOM 1763 C CA . MET A 1 215 ? 1.489 1.607 19.972 1.00 71.38 215 MET A CA 1
ATOM 1764 C C . MET A 1 215 ? 0.336 0.809 20.611 1.00 71.38 215 MET A C 1
ATOM 1766 O O . MET A 1 215 ? -0.628 0.411 19.963 1.00 71.38 215 MET A O 1
ATOM 1770 N N . ALA A 1 216 ? 0.378 0.667 21.938 1.00 69.88 216 ALA A N 1
ATOM 1771 C CA . ALA A 1 216 ? -0.782 0.808 22.823 1.00 69.88 216 ALA A CA 1
ATOM 1772 C C . ALA A 1 216 ? -2.201 0.994 22.215 1.00 69.88 216 ALA A C 1
ATOM 1774 O O . ALA A 1 216 ? -2.522 2.115 21.829 1.00 69.88 216 ALA A O 1
ATOM 1775 N N . SER A 1 217 ? -3.105 0.004 22.193 1.00 66.56 217 SER A N 1
ATOM 1776 C CA . SER A 1 217 ? -4.534 0.271 21.928 1.00 66.56 217 SER A CA 1
ATOM 1777 C C . SER A 1 217 ? -5.075 1.244 22.984 1.00 66.56 217 SER A C 1
ATOM 1779 O O . SER A 1 217 ? -4.976 0.981 24.184 1.00 66.56 217 SER A O 1
ATOM 1781 N N . GLY A 1 218 ? -5.616 2.381 22.544 1.00 60.97 218 GLY A N 1
ATOM 1782 C CA . GLY A 1 218 ? -6.118 3.448 23.412 1.00 60.97 218 GLY A CA 1
ATOM 1783 C C . GLY A 1 218 ? -5.059 4.333 24.085 1.00 60.97 218 GLY A C 1
ATOM 1784 O O . GLY A 1 218 ? -5.436 5.199 24.881 1.00 60.97 218 GLY A O 1
ATOM 1785 N N . GLU A 1 219 ? -3.764 4.182 23.792 1.00 64.31 219 GLU A N 1
ATOM 1786 C CA . GLU A 1 219 ? -2.744 5.031 24.424 1.00 64.31 219 GLU A CA 1
ATOM 1787 C C . GLU A 1 219 ? -2.765 6.474 23.942 1.00 64.31 219 GLU A C 1
ATOM 1789 O O . GLU A 1 219 ? -2.603 7.375 24.767 1.00 64.31 219 GLU A O 1
ATOM 1794 N N . LEU A 1 220 ? -3.122 6.738 22.681 1.00 62.88 220 LEU A N 1
ATOM 1795 C CA . LEU A 1 220 ? -3.321 8.117 22.228 1.00 62.88 220 LEU A CA 1
ATOM 1796 C C . LEU A 1 220 ? -4.462 8.802 22.986 1.00 62.88 220 LEU A C 1
ATOM 1798 O O . LEU A 1 220 ? -4.369 9.991 23.280 1.00 62.88 220 LEU A O 1
ATOM 1802 N N . LYS A 1 221 ? -5.521 8.074 23.368 1.00 61.72 221 LYS A N 1
ATOM 1803 C CA . LYS A 1 221 ? -6.608 8.638 24.190 1.00 61.72 221 LYS A CA 1
ATOM 1804 C C . LYS A 1 221 ? -6.138 8.955 25.609 1.00 61.72 221 LYS A C 1
ATOM 1806 O O . LYS A 1 221 ? -6.509 10.005 26.131 1.00 61.72 221 LYS A O 1
ATOM 1811 N N . LYS A 1 222 ? -5.309 8.098 26.219 1.00 61.03 222 LYS A N 1
ATO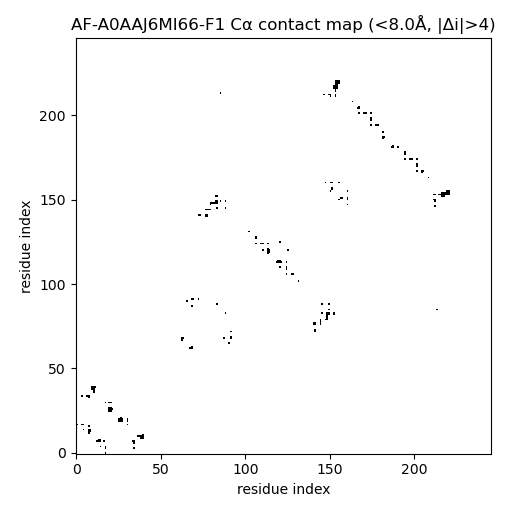M 1812 C CA . LYS A 1 222 ? -4.711 8.352 27.544 1.00 61.03 222 LYS A CA 1
ATOM 1813 C C . LYS A 1 222 ? -3.780 9.564 27.510 1.00 61.03 222 LYS A C 1
ATOM 1815 O O . LYS A 1 222 ? -3.928 10.458 28.338 1.00 61.03 222 LYS A O 1
ATOM 1820 N N . VAL A 1 223 ? -2.896 9.635 26.515 1.00 60.50 223 VAL A N 1
ATOM 1821 C CA . VAL A 1 223 ? -1.967 10.755 26.312 1.00 60.50 223 VAL A CA 1
ATOM 1822 C C . VAL A 1 223 ? -2.723 12.047 26.017 1.00 60.50 223 VAL A C 1
ATOM 1824 O O . VAL A 1 223 ? -2.460 13.061 26.652 1.00 60.50 223 VAL A O 1
ATOM 1827 N N . LYS A 1 224 ? -3.724 12.025 25.130 1.00 58.38 224 LYS A N 1
ATOM 1828 C CA . LYS A 1 224 ? -4.551 13.200 24.827 1.00 58.38 224 LYS A CA 1
ATOM 1829 C C . LYS A 1 224 ? -5.324 13.676 26.058 1.00 58.38 224 LYS A C 1
ATOM 1831 O O . LYS A 1 224 ? -5.363 14.873 26.311 1.00 58.38 224 LYS A O 1
ATOM 1836 N N . LYS A 1 225 ? -5.886 12.761 26.856 1.00 59.75 225 LYS A N 1
ATOM 1837 C CA . LYS A 1 225 ? -6.561 13.094 28.121 1.00 59.75 225 LYS A CA 1
ATOM 1838 C C . LYS A 1 225 ? -5.579 13.689 29.135 1.00 59.75 225 LYS A C 1
ATOM 1840 O O . LYS A 1 225 ? -5.913 14.686 29.759 1.00 59.75 225 LYS A O 1
ATOM 1845 N N . PHE A 1 226 ? -4.366 13.147 29.237 1.00 55.69 226 PHE A N 1
ATOM 1846 C CA . PHE A 1 226 ? -3.296 13.676 30.087 1.00 55.69 226 PHE A CA 1
ATOM 1847 C C . PHE A 1 226 ? -2.814 15.067 29.637 1.00 55.69 226 PHE A C 1
ATOM 1849 O O . PHE A 1 226 ? -2.656 15.957 30.466 1.00 55.69 226 PHE A O 1
ATOM 1856 N N . ILE A 1 227 ? -2.641 15.291 28.331 1.00 58.19 227 ILE A N 1
ATOM 1857 C CA . ILE A 1 227 ? -2.234 16.585 27.761 1.00 58.19 227 ILE A CA 1
ATOM 1858 C C . ILE A 1 227 ? -3.339 17.631 27.926 1.00 58.19 227 ILE A C 1
ATOM 1860 O O . ILE A 1 227 ? -3.036 18.742 28.336 1.00 58.19 227 ILE A O 1
ATOM 1864 N N . ILE A 1 228 ? -4.607 17.286 27.678 1.00 56.69 228 ILE A N 1
ATOM 1865 C CA . ILE A 1 228 ? -5.749 18.193 27.900 1.00 56.69 228 ILE A CA 1
ATOM 1866 C C . ILE A 1 228 ? -5.871 18.564 29.384 1.00 56.69 228 ILE A C 1
ATOM 1868 O O . ILE A 1 228 ? -6.215 19.698 29.706 1.00 56.69 228 ILE A O 1
ATOM 1872 N N . TYR A 1 229 ? -5.565 17.629 30.287 1.00 51.84 229 TYR A N 1
ATOM 1873 C CA . TYR A 1 229 ? -5.568 17.891 31.726 1.00 51.84 229 TYR A CA 1
ATOM 1874 C C . TYR A 1 229 ? -4.375 18.750 32.172 1.00 51.84 229 TYR A C 1
ATOM 1876 O O . TYR A 1 229 ? -4.491 19.506 33.130 1.00 51.84 229 TYR A O 1
ATOM 1884 N N . LYS A 1 230 ? -3.234 18.652 31.475 1.00 47.97 230 LYS A N 1
ATOM 1885 C CA . LYS A 1 230 ? -1.992 19.360 31.818 1.00 47.97 230 LYS A CA 1
ATOM 1886 C C . LYS A 1 230 ? -1.850 20.731 31.146 1.00 47.97 230 LYS A C 1
ATOM 1888 O O . LYS A 1 230 ? -1.290 21.629 31.757 1.00 47.97 230 LYS A O 1
ATOM 1893 N N . ASN A 1 231 ? -2.354 20.912 29.928 1.00 50.59 231 ASN A N 1
ATOM 1894 C CA . ASN A 1 231 ? -2.223 22.141 29.148 1.00 50.59 231 ASN A CA 1
ATOM 1895 C C . ASN A 1 231 ? -3.572 22.542 28.546 1.00 50.59 231 ASN A C 1
ATOM 1897 O O . ASN A 1 231 ? -3.996 22.039 27.507 1.00 50.59 231 ASN A O 1
ATOM 1901 N N . ARG A 1 232 ? -4.219 23.524 29.181 1.00 43.75 232 ARG A N 1
ATOM 1902 C CA . ARG A 1 232 ? -5.430 24.192 28.676 1.00 43.75 232 ARG A CA 1
ATOM 1903 C C . ARG A 1 232 ? -5.139 25.274 27.624 1.00 43.75 232 ARG A C 1
ATOM 1905 O O . ARG A 1 232 ? -6.036 26.024 27.259 1.00 43.75 232 ARG A O 1
ATOM 1912 N N . LEU A 1 233 ? -3.905 25.362 27.131 1.00 42.62 233 LEU A N 1
ATOM 1913 C CA . LEU A 1 233 ? -3.507 26.272 26.064 1.00 42.62 233 LEU A CA 1
ATOM 1914 C C . LEU A 1 233 ? -2.763 25.499 24.972 1.00 42.62 233 LEU A C 1
ATOM 1916 O O . LEU A 1 233 ? -1.907 24.666 25.253 1.00 42.62 233 LEU A O 1
ATOM 1920 N N . ILE A 1 234 ? -3.035 25.889 23.727 1.00 40.69 234 ILE A N 1
ATOM 1921 C CA . ILE A 1 234 ? -2.354 25.506 22.482 1.00 40.69 234 ILE A CA 1
ATOM 1922 C C . ILE A 1 234 ? -2.978 24.307 21.744 1.00 40.69 234 ILE A C 1
ATOM 1924 O O . ILE A 1 234 ? -2.419 23.215 21.639 1.00 40.69 234 ILE A O 1
ATOM 1928 N N . HIS A 1 235 ? -4.110 24.584 21.095 1.00 41.56 235 HIS A N 1
ATOM 1929 C CA . HIS A 1 235 ? -4.759 23.713 20.108 1.00 41.56 235 HIS A CA 1
ATOM 1930 C C . HIS A 1 235 ? -3.954 23.515 18.801 1.00 41.56 235 HIS A C 1
ATOM 1932 O O . HIS A 1 235 ? -4.346 22.701 17.971 1.00 41.56 235 HIS A O 1
ATOM 1938 N N . PHE A 1 236 ? -2.819 24.204 18.627 1.00 38.56 236 PHE A N 1
ATOM 1939 C CA . PHE A 1 236 ? -1.992 24.157 17.410 1.00 38.56 236 PHE A CA 1
ATOM 1940 C C . PHE A 1 236 ? -0.668 23.381 17.557 1.00 38.56 236 PHE A C 1
ATOM 1942 O O . PHE A 1 236 ? 0.046 23.200 16.577 1.00 38.56 236 PHE A O 1
ATOM 1949 N N . SER A 1 237 ? -0.329 22.885 18.756 1.00 39.09 237 SER A N 1
ATOM 1950 C CA . SER A 1 237 ? 0.997 22.295 19.023 1.00 39.09 237 SER A CA 1
ATOM 1951 C C . SER A 1 237 ? 1.069 20.774 18.913 1.00 39.09 237 SER A C 1
ATOM 1953 O O . SER A 1 237 ? 2.148 20.219 19.087 1.00 39.09 237 SER A O 1
ATOM 1955 N N . LEU A 1 238 ? -0.025 20.072 18.592 1.00 46.62 238 LEU A N 1
ATOM 1956 C CA . LEU A 1 238 ? -0.015 18.601 18.593 1.00 46.62 238 LEU A CA 1
ATOM 1957 C C . LEU A 1 238 ? 0.980 18.000 17.586 1.00 46.62 238 LEU A C 1
ATOM 1959 O O . LEU A 1 238 ? 1.516 16.928 17.841 1.00 46.62 238 LEU A O 1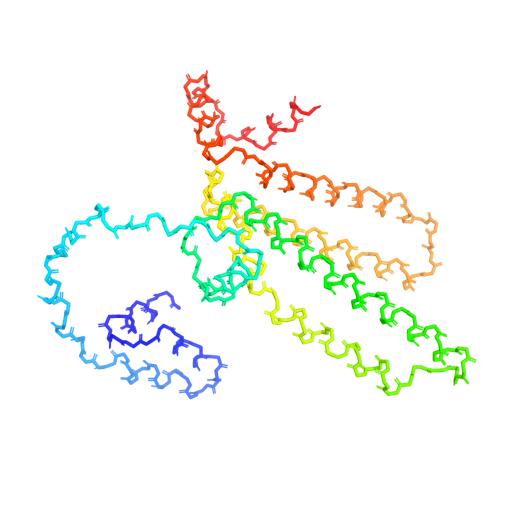
ATOM 1963 N N . PHE A 1 239 ? 1.244 18.696 16.477 1.00 42.44 239 PHE A N 1
ATOM 1964 C CA . PHE A 1 239 ? 2.213 18.260 15.470 1.00 42.44 239 PHE A CA 1
ATOM 1965 C C . PHE A 1 239 ? 3.663 18.614 15.860 1.00 42.44 239 PHE A C 1
ATOM 1967 O O . PHE A 1 239 ? 4.569 17.812 15.669 1.00 42.44 239 PHE A O 1
ATOM 1974 N N . LEU A 1 240 ? 3.881 19.775 16.490 1.00 40.72 240 LEU A N 1
ATOM 1975 C CA . LEU A 1 240 ? 5.209 20.263 16.899 1.00 40.72 240 LEU A CA 1
ATOM 1976 C C . LEU A 1 240 ? 5.715 19.641 18.211 1.00 40.72 240 LEU A C 1
ATOM 1978 O O . LEU A 1 240 ? 6.899 19.349 18.336 1.00 40.72 240 LEU A O 1
ATOM 1982 N N . VAL A 1 241 ? 4.831 19.374 19.174 1.00 43.91 241 VAL A N 1
ATOM 1983 C CA . VAL A 1 241 ? 5.192 18.735 20.455 1.00 43.91 241 VAL A CA 1
ATOM 1984 C C . VAL A 1 241 ? 5.548 17.260 20.264 1.00 43.91 241 VAL A C 1
ATOM 1986 O O . VAL A 1 241 ? 6.330 16.719 21.039 1.00 43.91 241 VAL A O 1
ATOM 1989 N N . PHE A 1 242 ? 5.021 16.615 19.219 1.00 43.81 242 PHE A N 1
ATOM 1990 C CA . PHE A 1 242 ? 5.394 15.244 18.871 1.00 43.81 242 PHE A CA 1
ATOM 1991 C C . PHE A 1 242 ? 6.789 15.170 18.226 1.00 43.81 242 PHE A C 1
ATOM 1993 O O . PHE A 1 242 ? 7.506 14.204 18.454 1.00 43.81 242 PHE A O 1
ATOM 2000 N N . ILE A 1 243 ? 7.202 16.216 17.496 1.00 40.91 243 ILE A N 1
ATOM 2001 C CA . ILE A 1 243 ? 8.560 16.352 16.941 1.00 40.91 243 ILE A CA 1
ATOM 2002 C C . ILE A 1 243 ? 9.577 16.714 18.033 1.00 40.91 243 ILE A C 1
ATOM 2004 O O . ILE A 1 243 ? 10.685 16.201 18.017 1.00 40.91 243 ILE A O 1
ATOM 2008 N N . ALA A 1 244 ? 9.208 17.543 19.014 1.00 32.34 244 ALA A N 1
ATOM 2009 C CA . ALA A 1 244 ? 10.127 18.016 20.058 1.00 32.34 244 ALA A CA 1
ATOM 2010 C C . ALA A 1 244 ? 10.445 16.988 21.166 1.00 32.34 244 ALA A C 1
ATOM 2012 O O . ALA A 1 244 ? 11.131 17.320 22.131 1.00 32.34 244 ALA A O 1
ATOM 2013 N N . LYS A 1 245 ? 9.890 15.774 21.083 1.00 36.47 245 LYS A N 1
ATOM 2014 C CA . LYS A 1 245 ? 10.114 14.698 22.060 1.00 36.47 245 LYS A CA 1
ATOM 2015 C C . LYS A 1 245 ? 10.728 13.430 21.444 1.00 36.47 245 LYS A C 1
ATOM 2017 O O . LYS A 1 245 ? 10.819 12.421 22.145 1.00 36.47 245 LYS A O 1
ATOM 2022 N N . LEU A 1 246 ? 11.111 13.502 20.164 1.00 37.94 246 LEU A N 1
ATOM 2023 C CA . LEU A 1 246 ? 12.176 12.696 19.557 1.00 37.94 246 LEU A CA 1
ATOM 2024 C C . LEU A 1 246 ? 13.527 13.353 19.864 1.00 37.94 246 LEU A C 1
ATOM 2026 O O . LEU A 1 246 ? 14.505 12.590 19.999 1.00 37.94 246 LEU A O 1
#

Organism: Lactococcus lactis subsp. cremoris (NCBI:txid1359)

pLDDT: mean 71.89, std 16.17, range [32.34, 94.69]

Sequence (246 aa):
MAITVRRLNDTDLPWGLVFLNLVFGLGTLVLLVLNLFPSSPKRDKFKEFELKNSSNFIASKEPENFSEMFKDYFKNYFEFRGNASRRNFWWVQIGWGALTLIFIILIYASGQFDQVMFGRDFIGTVLLKLVFILFLIGSFMPELTIHIRRLRDVGLSDLGLSILLGVTAGMTILYRIFANMIKMTYSTSHYQLFQYLMFLLVMICWISLIIIELMASGELKKVKKFIIYKNRLIHFSLFLVFIAKL

InterPro domain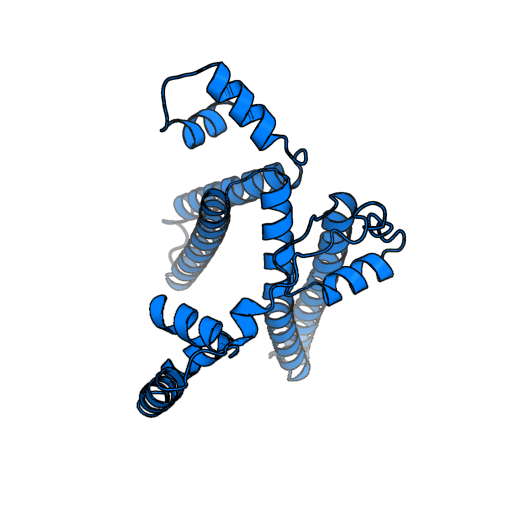s:
  IPR008523 Protein of unknown function DUF805 [PF05656] (1-47)
  IPR008523 Protein of unknown function DUF805 [PF05656] (77-177)
  IPR008523 Protein of unknown function DUF805 [PTHR34980] (69-169)

Foldseek 3Di:
DVVLLVLCVQQVHDSVLQCLVVVPPPSVVVSVVSSPDDGDPCVVPPPPPPPPPPVPPPVPPCPPDLVVLVVVLVVCLQPLDDADDLVSLVSVVVVVVVVLVVLVCVLVVQQVVCCVPPVDRDPVSVVSVVVVVVVCVVCVSSVVSSLSNLLVQLPDDPVSSCCLVVVLVVLVVVLVVVVVVCVVVPPVPPCVVVNVVSVVVSVVSVVVSVVSSPDDRCVVVVVVVVCVVVDVDDPPCPVVVVVVVD

Mean predicted aligned error: 16.32 Å